Protein AF-A0A1Q1NC88-F1 (afdb_monomer)

Nearest PDB structures (foldseek):
  6jms-assembly1_A  TM=9.568E-01  e=1.430E-09  Cryptomeria japonica
  3ur8-assembly1_A  TM=9.659E-01  e=4.845E-09  Solanum tuberosum
  4gzj-assembly1_A  TM=9.651E-01  e=1.270E-08  Solanum tuberosum
  3ur8-assembly2_B  TM=9.658E-01  e=2.414E-08  Solanum tuberosum
  3ur7-assembly2_B  TM=9.619E-01  e=3.549E-08  Solanum tuberosum

Mean predicted aligned error: 12.54 Å

Sequence (189 aa):
LDAMVDAAYFSMKNMNFTDVAVLVTESGWPSKGDSKEPYATIDNADTYNSNLIKHVLDRTGTPLHPEITSSVYLYELFNEDLRSPPVSEANWGLFYANSTPVYLLHVSGSGTFLANDTTNQTYCIVMDGVDSKTLQAALDWVCGPGRANCSEIQPGENCYQPNNVKNHASYAFDSYYQKEGRASGSCDF

Solvent-accessible surface area (backbone atoms only — not comparable to full-atom values): 10777 Å² total; per-residue (Å²): 112,49,72,62,55,43,50,52,53,51,55,37,43,78,72,75,44,84,84,78,83,73,72,44,78,65,47,65,45,27,38,35,40,46,93,90,35,79,71,28,27,53,70,50,18,35,54,50,47,20,50,50,52,46,52,56,71,67,50,58,37,27,94,83,43,47,90,48,60,63,58,73,35,71,36,36,68,49,31,42,81,82,48,63,83,59,58,31,62,25,24,32,23,50,16,39,84,86,71,47,65,70,60,64,33,57,45,89,93,62,52,76,74,62,18,58,70,49,91,83,60,78,78,36,69,69,70,87,90,65,59,67,66,63,48,45,53,49,37,55,39,34,51,48,88,60,62,19,70,51,68,45,49,33,94,93,37,90,51,23,69,68,85,45,67,64,58,41,30,20,52,31,42,23,41,32,16,59,72,60,69,64,40,90,70,51,70,74,123

Secondary structure (DSSP, 8-state):
-HHHHHHHHHHHHHTT--SPPP-EEEE---S---TT-TT--HHHHHHHHHHHHHHHHTT---SS-TT-PPPEEES-SB--TTPPSSGGGG---SB-TTS-BSS-B--TTS-SSSB---TT-----PPTT--HHHHHHHHHHHHTTT----STTSTTSTT--S-SHHHHHHHHHHHHHHHTTT-TTTT--

pLDDT: mean 90.07, std 10.39, range [49.09, 98.25]

Foldseek 3Di:
DQVVLVVVQVVCVVVVHNPDDDAAEEDFAFQDFDPVCPCNHVVNRQVRVQVVLVVLVVQCHHPVCRPDRHHHDYPDAEQQCPDDDDPRNRGGHCAYPVRHGPDAHDHPPPPPDSHPPCVQVDFAADDPPDDLVVLVVLLVCLVPVLVFPLPQCDPPHPQVPPPGSRSSSRVSLRSSCVVVVVDPPSRVD

Radius of gyration: 23.88 Å; Cα contacts (8 Å, |Δi|>4): 287; chains: 1; bounding box: 59×49×60 Å

Organism: NCBI:txid492479

Structure (mmCIF, N/CA/C/O backbone):
data_AF-A0A1Q1NC88-F1
#
_entry.id   AF-A0A1Q1NC88-F1
#
loop_
_atom_site.grou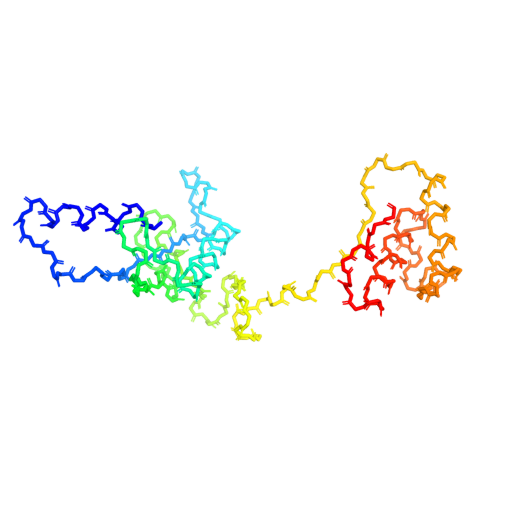p_PDB
_atom_site.id
_atom_site.type_symbol
_atom_site.label_atom_id
_atom_site.label_alt_id
_atom_site.label_comp_id
_atom_site.label_asym_id
_atom_site.label_entity_id
_atom_site.label_seq_id
_atom_site.pdbx_PDB_ins_code
_atom_site.Cartn_x
_atom_site.Cartn_y
_atom_site.Cartn_z
_atom_site.occupancy
_atom_site.B_iso_or_equiv
_atom_site.auth_seq_id
_atom_site.auth_comp_id
_atom_site.auth_asym_id
_atom_site.auth_atom_id
_atom_site.pdbx_PDB_model_num
ATOM 1 N N . LEU A 1 1 ? -4.095 1.096 13.918 1.00 89.69 1 LEU A N 1
ATOM 2 C CA . LEU A 1 1 ? -5.552 0.893 14.025 1.00 89.69 1 LEU A CA 1
ATOM 3 C C . LEU A 1 1 ? -5.937 0.459 15.438 1.00 89.69 1 LEU A C 1
ATOM 5 O O . LEU A 1 1 ? -6.735 1.129 16.079 1.00 89.69 1 LEU A O 1
ATOM 9 N N . ASP A 1 2 ? -5.307 -0.598 15.939 1.00 93.75 2 ASP A N 1
ATOM 10 C CA . ASP A 1 2 ? -5.678 -1.326 17.159 1.00 93.75 2 ASP A CA 1
ATOM 11 C C . ASP A 1 2 ? -5.821 -0.426 18.382 1.00 93.75 2 ASP A C 1
ATOM 13 O O . ASP A 1 2 ? -6.838 -0.465 19.059 1.00 93.75 2 ASP A O 1
ATOM 17 N N . ALA A 1 3 ? -4.855 0.468 18.616 1.00 96.06 3 ALA A N 1
ATOM 18 C CA . ALA A 1 3 ? -4.901 1.389 19.749 1.00 96.06 3 ALA A CA 1
ATOM 19 C C . ALA A 1 3 ? -6.141 2.307 19.740 1.00 96.06 3 ALA A C 1
ATOM 21 O O . ALA A 1 3 ? -6.657 2.641 20.803 1.00 96.06 3 ALA A O 1
ATOM 22 N N . MET A 1 4 ? -6.633 2.712 18.562 1.00 95.81 4 MET A N 1
ATOM 23 C CA . MET A 1 4 ? -7.840 3.542 18.447 1.00 95.81 4 MET A CA 1
ATOM 24 C C . MET A 1 4 ? -9.108 2.723 18.704 1.00 95.81 4 MET A C 1
ATOM 26 O O . MET A 1 4 ? -10.014 3.198 19.386 1.00 95.81 4 MET A O 1
ATOM 30 N N . VAL A 1 5 ? -9.151 1.489 18.196 1.00 95.38 5 VAL A N 1
ATOM 31 C CA . VAL A 1 5 ? -10.246 0.542 18.451 1.00 95.38 5 VAL A CA 1
ATOM 32 C C . VAL A 1 5 ? -10.318 0.212 19.945 1.00 95.38 5 VAL A C 1
ATOM 34 O O . VAL A 1 5 ? -11.377 0.346 20.559 1.00 95.38 5 VAL A O 1
ATOM 37 N N . ASP A 1 6 ? -9.180 -0.099 20.565 1.00 95.50 6 ASP A N 1
ATOM 38 C CA . ASP A 1 6 ? -9.081 -0.374 21.999 1.00 95.50 6 ASP A CA 1
ATOM 39 C C . ASP A 1 6 ? -9.467 0.846 22.835 1.00 95.50 6 ASP A C 1
ATOM 41 O O . ASP A 1 6 ? -10.192 0.705 23.817 1.00 95.50 6 ASP A O 1
ATOM 45 N N . ALA A 1 7 ? -9.058 2.057 22.442 1.00 96.31 7 ALA A N 1
ATOM 46 C CA . ALA A 1 7 ? -9.458 3.284 23.130 1.00 96.31 7 ALA A CA 1
ATOM 47 C C . ALA A 1 7 ? -10.985 3.491 23.123 1.00 96.31 7 ALA A C 1
ATOM 49 O O . ALA A 1 7 ? -11.549 3.927 24.134 1.00 96.31 7 ALA A O 1
ATOM 50 N N . ALA A 1 8 ? -11.667 3.147 22.024 1.00 95.25 8 ALA A N 1
ATOM 51 C CA . ALA A 1 8 ? -13.126 3.195 21.946 1.00 95.25 8 ALA A CA 1
ATOM 52 C C . ALA A 1 8 ? -13.770 2.166 22.891 1.00 95.25 8 ALA A C 1
ATOM 54 O O . ALA A 1 8 ? -14.635 2.527 23.695 1.00 95.25 8 ALA A O 1
ATOM 55 N N . TYR A 1 9 ? -13.293 0.918 22.877 1.00 94.94 9 TYR A N 1
ATOM 56 C CA . TYR A 1 9 ? -13.746 -0.122 23.807 1.00 94.94 9 TYR A CA 1
ATOM 57 C C . TYR A 1 9 ? -13.516 0.257 25.274 1.00 94.94 9 TYR A C 1
ATOM 59 O O . TYR A 1 9 ? -14.424 0.128 26.098 1.00 94.94 9 TYR A O 1
ATOM 67 N N . PHE A 1 10 ? -12.337 0.785 25.612 1.00 95.38 10 PHE A N 1
ATOM 68 C CA . PHE A 1 10 ? -12.023 1.247 26.964 1.00 95.38 10 PHE A CA 1
ATOM 69 C C . PHE A 1 10 ? -12.958 2.369 27.423 1.00 95.38 10 PHE A C 1
ATOM 71 O O . PHE A 1 10 ? -13.409 2.362 28.570 1.00 95.38 10 PHE A O 1
ATOM 78 N N . SER A 1 11 ? -13.281 3.305 26.531 1.00 95.94 11 SER A N 1
ATOM 79 C CA . SER A 1 11 ? -14.182 4.420 26.833 1.00 95.94 11 SER A CA 1
ATOM 80 C C . SER A 1 11 ? -15.606 3.934 27.125 1.00 95.94 11 SER A C 1
ATOM 82 O O . SER A 1 11 ? -16.195 4.340 28.128 1.00 95.94 11 SER A O 1
ATOM 84 N N . MET A 1 12 ? -16.133 3.006 26.317 1.00 95.94 12 MET A N 1
ATOM 85 C CA . MET A 1 12 ? -17.448 2.385 26.539 1.00 95.94 12 MET A CA 1
ATOM 86 C C . MET A 1 12 ? -17.484 1.570 27.836 1.00 95.94 12 MET A C 1
ATOM 88 O O . MET A 1 12 ? -18.411 1.713 28.638 1.00 95.94 12 MET A O 1
ATOM 92 N N . LYS A 1 13 ? -16.426 0.795 28.099 1.00 95.06 13 LYS A N 1
ATOM 93 C CA . LYS A 1 13 ? -16.281 0.012 29.330 1.00 95.06 13 LYS A CA 1
ATOM 94 C C . LYS A 1 13 ? -16.307 0.894 30.578 1.00 95.06 13 LYS A C 1
ATOM 96 O O . LYS A 1 13 ? -16.932 0.518 31.565 1.00 95.06 13 LYS A O 1
ATOM 101 N N . ASN A 1 14 ? -15.687 2.075 30.538 1.00 96.31 14 ASN A N 1
ATOM 102 C CA . ASN A 1 14 ? -15.704 3.029 31.653 1.00 96.31 14 ASN A CA 1
ATOM 103 C C . ASN A 1 14 ? -17.107 3.609 31.937 1.00 96.31 14 ASN A C 1
ATOM 105 O O . ASN A 1 14 ? -17.362 4.121 33.023 1.00 96.31 14 ASN A O 1
ATOM 109 N N . MET A 1 15 ? -18.027 3.504 30.975 1.00 96.38 15 MET A N 1
ATOM 110 C CA . MET A 1 15 ? -19.444 3.847 31.122 1.00 96.38 15 MET A CA 1
ATOM 111 C C . MET A 1 15 ? -20.333 2.619 31.394 1.00 96.38 15 MET A C 1
ATOM 113 O O . MET A 1 15 ? -21.555 2.743 31.380 1.00 96.38 15 MET A O 1
ATOM 117 N N . ASN A 1 16 ? -19.736 1.454 31.674 1.00 96.00 16 ASN A N 1
ATOM 118 C CA . ASN A 1 16 ? -20.397 0.160 31.883 1.00 96.00 16 ASN A CA 1
ATOM 119 C C . ASN A 1 16 ? -21.120 -0.419 30.649 1.00 96.00 16 ASN A C 1
ATOM 121 O O . ASN A 1 16 ? -22.036 -1.224 30.805 1.00 96.00 16 ASN A O 1
ATOM 125 N N . PHE A 1 17 ? -20.689 -0.066 29.434 1.00 96.00 17 PHE A N 1
ATOM 126 C CA . PHE A 1 17 ? -21.120 -0.728 28.197 1.00 96.00 17 PHE A CA 1
ATOM 127 C C . PHE A 1 17 ? -20.007 -1.648 27.686 1.00 96.00 17 PHE A C 1
ATOM 129 O O . PHE A 1 17 ? -18.884 -1.198 27.463 1.00 96.00 17 PHE A O 1
ATOM 136 N N . THR A 1 18 ? -20.297 -2.939 27.509 1.00 89.69 18 THR A N 1
ATOM 137 C CA . THR A 1 18 ? -19.288 -3.952 27.120 1.00 89.69 18 THR A CA 1
ATOM 138 C C . THR A 1 18 ? -19.688 -4.796 25.913 1.00 89.69 18 THR A C 1
ATOM 140 O O . THR A 1 18 ? -18.897 -5.604 25.445 1.00 89.69 18 THR A O 1
ATOM 143 N N . ASP A 1 19 ? -20.913 -4.639 25.429 1.00 89.88 19 ASP A N 1
ATOM 144 C CA . ASP A 1 19 ? -21.555 -5.442 24.384 1.00 89.88 19 ASP A CA 1
ATOM 145 C C . ASP A 1 19 ? -21.709 -4.691 23.050 1.00 89.88 19 ASP A C 1
ATOM 147 O O . ASP A 1 19 ? -22.246 -5.227 22.081 1.00 89.88 19 ASP A O 1
ATOM 151 N N . VAL A 1 20 ? -21.211 -3.456 22.978 1.00 91.62 20 VAL A N 1
ATOM 152 C CA . VAL A 1 20 ? -21.242 -2.634 21.766 1.00 91.62 20 VAL A CA 1
ATOM 153 C C . VAL A 1 20 ? -20.034 -2.962 20.891 1.00 91.62 20 VAL A C 1
ATOM 155 O O . VAL A 1 20 ? -18.888 -2.778 21.299 1.00 91.62 20 VAL A O 1
ATOM 158 N N . ALA A 1 21 ? -20.285 -3.434 19.671 1.00 89.62 21 ALA A N 1
ATOM 159 C CA . ALA A 1 21 ? -19.237 -3.700 18.692 1.00 89.62 21 ALA A CA 1
ATOM 160 C C . ALA A 1 21 ? -18.697 -2.399 18.076 1.00 89.62 21 ALA A C 1
ATOM 162 O O . ALA A 1 21 ? -19.467 -1.496 17.744 1.00 89.62 21 ALA A O 1
ATOM 163 N N . VAL A 1 22 ? -17.380 -2.330 17.870 1.00 92.50 22 VAL A N 1
ATOM 164 C CA . VAL A 1 22 ? -16.729 -1.224 17.157 1.00 92.50 22 VAL A CA 1
ATOM 165 C C . VAL A 1 22 ? -16.568 -1.606 15.688 1.00 92.50 22 VAL A C 1
ATOM 167 O O . VAL A 1 22 ? -15.964 -2.625 15.359 1.00 92.50 22 VAL A O 1
ATOM 170 N N . LEU A 1 23 ? -17.113 -0.776 14.799 1.00 93.81 23 LEU A N 1
ATOM 171 C CA . LEU A 1 23 ? -16.934 -0.881 13.354 1.00 93.81 23 LEU A CA 1
ATOM 172 C C . LEU A 1 23 ? -16.082 0.291 12.869 1.00 93.81 23 LEU A C 1
ATOM 174 O O . LEU A 1 23 ? -16.393 1.441 13.175 1.00 93.81 23 LEU A O 1
ATOM 178 N N . VAL A 1 24 ? -15.041 0.011 12.085 1.00 96.38 24 VAL A N 1
ATOM 179 C CA . VAL A 1 24 ? -14.189 1.055 11.506 1.00 96.38 24 VAL A CA 1
ATOM 180 C C . VAL A 1 24 ? -14.769 1.429 10.148 1.00 96.38 24 VAL A C 1
ATOM 182 O O . VAL A 1 24 ? -14.597 0.706 9.167 1.00 96.38 24 VAL A O 1
ATOM 185 N N . THR A 1 25 ? -15.509 2.532 10.099 1.00 96.06 25 THR A N 1
ATOM 186 C CA . THR A 1 25 ? -16.201 2.977 8.880 1.00 96.06 25 THR A CA 1
ATOM 187 C C . THR A 1 25 ? -15.282 3.669 7.885 1.00 96.06 25 THR A C 1
ATOM 189 O O . THR A 1 25 ? -15.616 3.718 6.708 1.00 96.06 25 THR A O 1
ATOM 192 N N . GLU A 1 26 ? -14.152 4.208 8.341 1.00 96.31 26 GLU A N 1
ATOM 193 C CA . GLU A 1 26 ? -13.213 4.944 7.498 1.00 96.31 26 GLU A CA 1
ATOM 194 C C . GLU A 1 26 ? -11.791 4.756 8.030 1.00 96.31 26 GLU A C 1
ATOM 196 O O . GLU A 1 26 ? -11.499 5.018 9.200 1.00 96.31 26 GLU A O 1
ATOM 201 N N . SER A 1 27 ? -10.898 4.272 7.175 1.00 97.31 27 SER A N 1
ATOM 202 C CA . SER A 1 27 ? -9.465 4.206 7.444 1.00 97.31 27 SER A CA 1
ATOM 203 C C . SER A 1 27 ? -8.721 4.180 6.118 1.00 97.31 27 SER A C 1
ATOM 205 O O . SER A 1 27 ? -9.107 3.457 5.205 1.00 97.31 27 SER A O 1
ATOM 207 N N . GLY A 1 28 ? -7.666 4.973 6.000 1.00 97.25 28 GLY A N 1
ATOM 208 C CA . GLY A 1 28 ? -6.884 5.058 4.777 1.00 97.25 28 GLY A CA 1
ATOM 209 C C . GLY A 1 28 ? -5.715 6.011 4.933 1.00 97.25 28 GLY A C 1
ATOM 210 O O . GLY A 1 28 ? -5.408 6.456 6.045 1.00 97.25 28 GLY A O 1
ATOM 211 N N . TRP A 1 29 ? -5.081 6.338 3.814 1.00 98.25 29 TRP A N 1
ATOM 212 C CA . TRP A 1 29 ? -3.991 7.301 3.772 1.00 98.25 29 TRP A CA 1
ATOM 213 C C . TRP A 1 29 ? -3.938 7.992 2.401 1.00 98.25 29 TRP A C 1
ATOM 215 O O . TRP A 1 29 ? -4.020 7.304 1.381 1.00 98.25 29 TRP A O 1
ATOM 225 N N . PRO A 1 30 ? -3.796 9.329 2.342 1.00 98.06 30 PRO A N 1
ATOM 226 C CA . PRO A 1 30 ? -3.822 10.065 1.085 1.00 98.06 30 PRO A CA 1
ATOM 227 C C . PRO A 1 30 ? -2.525 9.884 0.290 1.00 98.06 30 PRO A C 1
ATOM 229 O O . PRO A 1 30 ? -1.420 9.919 0.836 1.00 98.06 30 PRO A O 1
ATOM 232 N N . SER A 1 31 ? -2.645 9.759 -1.030 1.00 97.69 31 SER A N 1
ATOM 233 C CA . SER A 1 31 ? -1.525 9.497 -1.938 1.00 97.69 31 SER A CA 1
ATOM 234 C C . SER A 1 31 ? -0.764 10.753 -2.369 1.00 97.69 31 SER A C 1
ATOM 236 O O . SER A 1 31 ? 0.275 10.649 -3.026 1.00 97.69 31 SER A O 1
ATOM 238 N N . LYS A 1 32 ? -1.295 11.946 -2.076 1.00 97.75 32 LYS A N 1
ATOM 239 C CA . LYS A 1 32 ? -0.694 13.224 -2.472 1.00 97.75 32 LYS A CA 1
ATOM 240 C C . LYS A 1 32 ? -1.136 14.358 -1.556 1.00 97.75 32 LYS A C 1
ATOM 242 O O . LYS A 1 32 ? -2.322 14.646 -1.489 1.00 97.75 32 LYS A O 1
ATOM 247 N N . GLY A 1 33 ? -0.183 15.049 -0.940 1.00 96.50 33 GLY A N 1
ATOM 248 C CA . GLY A 1 33 ? -0.416 16.266 -0.156 1.00 96.50 33 GLY A CA 1
ATOM 249 C C . GLY A 1 33 ? 0.311 17.490 -0.708 1.00 96.50 33 GLY A C 1
ATOM 250 O O . GLY A 1 33 ? 0.964 17.437 -1.756 1.00 96.50 33 GLY A O 1
ATOM 251 N N . ASP A 1 34 ? 0.184 18.612 0.000 1.00 94.56 34 ASP A N 1
ATOM 252 C CA . ASP A 1 34 ? 0.974 19.818 -0.265 1.00 94.56 34 ASP A CA 1
ATOM 253 C C . ASP A 1 34 ? 2.298 19.831 0.531 1.00 94.56 34 ASP A C 1
ATOM 255 O O . ASP A 1 34 ? 2.666 18.865 1.197 1.00 94.56 34 ASP A O 1
ATOM 259 N N . SER A 1 35 ? 3.052 20.936 0.476 1.00 94.88 35 SER A N 1
ATOM 260 C CA . SER A 1 35 ? 4.340 21.065 1.179 1.00 94.88 35 SER A CA 1
ATOM 261 C C . SER A 1 35 ? 4.260 20.918 2.708 1.00 94.88 35 SER A C 1
ATOM 263 O O . SER A 1 35 ? 5.292 20.734 3.352 1.00 94.88 35 SER A O 1
ATOM 265 N N . LYS A 1 36 ? 3.070 21.055 3.303 1.00 96.56 36 LYS A N 1
ATOM 266 C CA . LYS A 1 36 ? 2.822 20.869 4.740 1.00 96.56 36 LYS A CA 1
ATOM 267 C C . LYS A 1 36 ? 2.472 19.419 5.080 1.00 96.56 36 LYS A C 1
ATOM 269 O O . LYS A 1 36 ? 2.520 19.057 6.252 1.00 96.56 36 LYS A O 1
ATOM 274 N N . GLU A 1 37 ? 2.177 18.596 4.076 1.00 97.12 37 GLU A N 1
ATOM 275 C CA . GLU A 1 37 ? 1.793 17.188 4.202 1.00 97.12 37 GLU A CA 1
ATOM 276 C C . GLU A 1 37 ? 2.775 16.268 3.447 1.00 97.12 37 GLU A C 1
ATOM 278 O O . GLU A 1 37 ? 2.368 15.483 2.588 1.00 97.12 37 GLU A O 1
ATOM 283 N N . PRO A 1 38 ? 4.087 16.312 3.755 1.00 96.50 38 PRO A N 1
ATOM 284 C CA . PRO A 1 38 ? 5.112 15.614 2.972 1.00 96.50 38 PRO A CA 1
ATOM 285 C C . PRO A 1 38 ? 5.003 14.082 3.015 1.00 96.50 38 PRO A C 1
ATOM 287 O O . PRO A 1 38 ? 5.669 13.401 2.242 1.00 96.50 38 PRO A O 1
ATOM 290 N N . TYR A 1 39 ? 4.192 13.534 3.924 1.00 97.00 39 TYR A N 1
ATOM 291 C CA . TYR A 1 39 ? 3.988 12.095 4.095 1.00 97.00 39 TYR A CA 1
ATOM 292 C C . TYR A 1 39 ? 2.742 11.564 3.379 1.00 97.00 39 TYR A C 1
ATOM 294 O O . TYR A 1 39 ? 2.520 10.352 3.380 1.00 97.00 39 TYR A O 1
ATOM 302 N N . ALA A 1 40 ? 1.944 12.438 2.762 1.00 97.81 40 ALA A N 1
ATOM 303 C CA . ALA A 1 40 ? 0.881 12.047 1.847 1.00 97.81 40 ALA A CA 1
ATOM 304 C C . ALA A 1 40 ? 1.511 11.720 0.485 1.00 97.81 40 ALA A C 1
ATOM 306 O O . ALA A 1 40 ? 1.606 12.569 -0.405 1.00 97.81 40 ALA A O 1
ATOM 307 N N . THR A 1 41 ? 2.031 10.501 0.377 1.00 96.94 41 THR A N 1
ATOM 308 C CA . THR A 1 41 ? 2.739 9.979 -0.794 1.00 96.94 41 THR A CA 1
ATOM 309 C C . THR A 1 41 ? 2.105 8.672 -1.242 1.00 96.94 41 THR A C 1
ATOM 311 O O . THR A 1 41 ? 1.479 7.970 -0.447 1.00 96.94 41 THR A O 1
ATOM 314 N N . ILE A 1 42 ? 2.302 8.327 -2.514 1.00 95.62 42 ILE A N 1
ATOM 315 C CA . ILE A 1 42 ? 1.817 7.069 -3.089 1.00 95.62 42 ILE A CA 1
ATOM 316 C C . ILE A 1 42 ? 2.358 5.866 -2.302 1.00 95.62 42 ILE A C 1
ATOM 318 O O . ILE A 1 42 ? 1.570 5.022 -1.891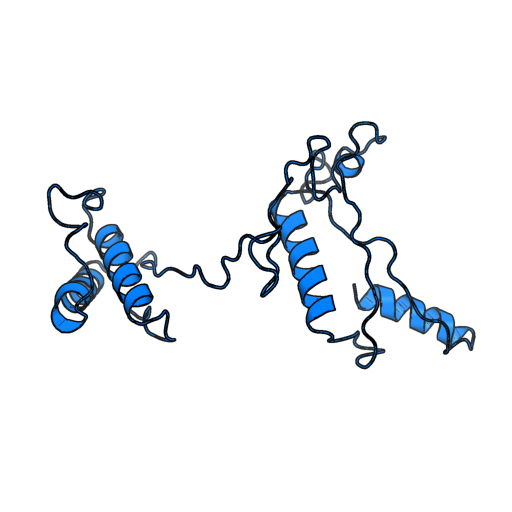 1.00 95.62 42 ILE A O 1
ATOM 322 N N . ASP A 1 43 ? 3.663 5.836 -2.014 1.00 93.81 43 ASP A N 1
ATOM 323 C CA . ASP A 1 43 ? 4.302 4.718 -1.305 1.00 93.81 43 ASP A CA 1
ATOM 324 C C . ASP A 1 43 ? 3.728 4.508 0.105 1.00 93.81 43 ASP A C 1
ATOM 326 O O . ASP A 1 43 ? 3.506 3.374 0.531 1.00 93.81 43 ASP A O 1
ATOM 330 N N . ASN A 1 44 ? 3.451 5.593 0.838 1.00 96.50 44 ASN A N 1
ATOM 331 C CA . ASN A 1 44 ? 2.844 5.497 2.167 1.00 96.50 44 ASN A CA 1
ATOM 332 C C . ASN A 1 44 ? 1.374 5.077 2.084 1.00 96.50 44 ASN A C 1
ATOM 334 O O . ASN A 1 44 ? 0.926 4.300 2.927 1.00 96.50 44 ASN A O 1
ATOM 338 N N . ALA A 1 45 ? 0.639 5.572 1.084 1.00 97.19 45 ALA A N 1
ATOM 339 C CA . ALA A 1 45 ? -0.758 5.218 0.872 1.00 97.19 45 ALA A CA 1
ATOM 340 C C . ALA A 1 45 ? -0.931 3.730 0.552 1.00 97.19 45 ALA A C 1
ATOM 342 O O . ALA A 1 45 ? -1.725 3.046 1.203 1.00 97.19 45 ALA A O 1
ATOM 343 N N . ASP A 1 46 ? -0.121 3.218 -0.373 1.00 93.38 46 ASP A N 1
ATOM 344 C CA . ASP A 1 46 ? -0.021 1.789 -0.657 1.00 93.38 46 ASP A CA 1
ATOM 345 C C . ASP A 1 46 ? 0.368 1.006 0.603 1.00 93.38 46 ASP A C 1
ATOM 347 O O . ASP A 1 46 ? -0.381 0.138 1.051 1.00 93.38 46 ASP A O 1
ATOM 351 N N . THR A 1 4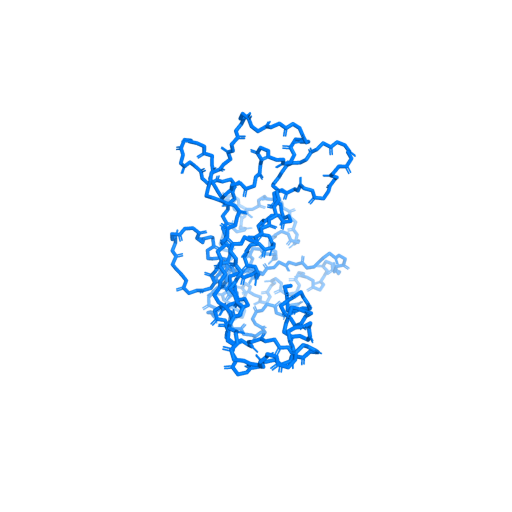7 ? 1.485 1.364 1.243 1.00 93.06 47 THR A N 1
ATOM 352 C CA . THR A 1 47 ? 1.980 0.651 2.431 1.00 93.06 47 THR A CA 1
ATOM 353 C C . THR A 1 47 ? 0.923 0.568 3.529 1.00 93.06 47 THR A C 1
ATOM 355 O O . THR A 1 47 ? 0.745 -0.490 4.139 1.00 93.06 47 THR A O 1
ATOM 358 N N . TYR A 1 48 ? 0.215 1.664 3.804 1.00 96.12 48 TYR A N 1
ATOM 359 C CA . TYR A 1 48 ? -0.820 1.699 4.829 1.00 96.12 48 TYR A CA 1
ATOM 360 C C . TYR A 1 48 ? -1.999 0.796 4.461 1.00 96.12 48 TYR A C 1
ATOM 362 O O . TYR A 1 48 ? -2.356 -0.085 5.244 1.00 96.12 48 TYR A O 1
ATOM 370 N N . ASN A 1 49 ? -2.575 0.976 3.270 1.00 95.12 49 ASN A N 1
ATOM 371 C CA . ASN A 1 49 ? -3.776 0.254 2.854 1.00 95.12 49 ASN A CA 1
ATOM 372 C C . ASN A 1 49 ? -3.506 -1.244 2.662 1.00 95.12 49 ASN A C 1
ATOM 374 O O . ASN A 1 49 ? -4.296 -2.075 3.112 1.00 95.12 49 ASN A O 1
ATOM 378 N N . SER A 1 50 ? -2.358 -1.603 2.090 1.00 91.19 50 SER A N 1
ATOM 379 C CA . SER A 1 50 ? -1.921 -2.991 1.927 1.00 91.19 50 SER A CA 1
ATOM 380 C C . SER A 1 50 ? -1.728 -3.693 3.275 1.00 91.19 50 SER A C 1
ATOM 382 O O . SER A 1 50 ? -2.263 -4.784 3.493 1.00 91.19 50 SER A O 1
ATOM 384 N N . ASN A 1 51 ? -1.043 -3.053 4.231 1.00 92.00 51 ASN A N 1
ATOM 385 C CA . ASN A 1 51 ? -0.853 -3.626 5.567 1.00 92.00 51 ASN A CA 1
ATOM 386 C C . ASN A 1 51 ? -2.140 -3.654 6.395 1.00 92.00 51 ASN A C 1
ATOM 388 O O . ASN A 1 51 ? -2.328 -4.576 7.188 1.00 92.00 51 ASN A O 1
ATOM 392 N N . LEU A 1 52 ? -3.034 -2.682 6.208 1.00 93.19 52 LEU A N 1
ATOM 393 C CA . LEU A 1 52 ? -4.344 -2.668 6.847 1.00 93.19 52 LEU A CA 1
ATOM 394 C C . LEU A 1 52 ? -5.189 -3.864 6.393 1.00 93.19 52 LEU A C 1
ATOM 396 O O . LEU A 1 52 ? -5.712 -4.595 7.235 1.00 93.19 52 LEU A O 1
ATOM 400 N N . ILE A 1 53 ? -5.271 -4.105 5.080 1.00 90.88 53 ILE A N 1
ATOM 401 C CA . ILE A 1 53 ? -5.966 -5.277 4.532 1.00 90.88 53 ILE A CA 1
ATOM 402 C C . ILE A 1 53 ? -5.341 -6.557 5.087 1.00 90.88 53 ILE A C 1
ATOM 404 O O . ILE A 1 53 ? -6.062 -7.417 5.589 1.00 90.88 53 ILE A O 1
ATOM 408 N N . LYS A 1 54 ? -4.007 -6.669 5.048 1.00 87.81 54 LYS A N 1
ATOM 409 C CA . LYS A 1 54 ? -3.288 -7.826 5.590 1.00 87.81 54 LYS A CA 1
ATOM 410 C C . LYS A 1 54 ? -3.631 -8.075 7.060 1.00 87.81 54 LYS A C 1
ATOM 4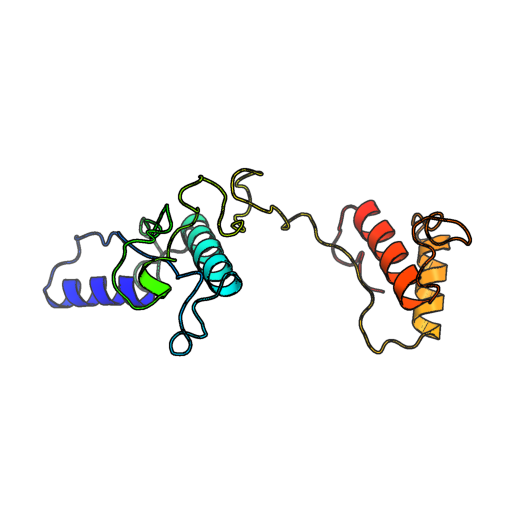12 O O . LYS A 1 54 ? -4.016 -9.184 7.404 1.00 87.81 54 LYS A O 1
ATOM 417 N N . HIS A 1 55 ? -3.556 -7.051 7.905 1.00 89.75 55 HIS A N 1
ATOM 418 C CA . HIS A 1 55 ? -3.867 -7.158 9.330 1.00 89.75 55 HIS A CA 1
ATOM 419 C C . HIS A 1 55 ? -5.301 -7.661 9.582 1.00 89.75 55 HIS A C 1
ATOM 421 O O . HIS A 1 55 ? -5.512 -8.543 10.416 1.00 89.75 55 HIS A O 1
ATOM 427 N N . VAL A 1 56 ? -6.286 -7.162 8.824 1.00 90.25 56 VAL A N 1
ATOM 428 C CA . VAL A 1 56 ? -7.683 -7.623 8.923 1.00 90.25 56 VAL A CA 1
ATOM 429 C C . VAL A 1 56 ? -7.833 -9.071 8.436 1.00 90.25 56 VAL A C 1
ATOM 431 O O . VAL A 1 56 ? -8.556 -9.857 9.051 1.00 90.25 56 VAL A O 1
ATOM 434 N N . LEU A 1 57 ? -7.146 -9.454 7.356 1.00 87.12 57 LEU A N 1
ATOM 435 C CA . LEU A 1 57 ? -7.187 -10.817 6.815 1.00 87.12 57 LEU A CA 1
ATOM 436 C C . LEU A 1 57 ? -6.473 -11.843 7.706 1.00 87.12 57 LEU A C 1
ATOM 438 O O . LEU A 1 57 ? -6.940 -12.979 7.795 1.00 87.12 57 LEU A O 1
ATOM 442 N N . ASP A 1 58 ? -5.412 -11.440 8.407 1.00 87.25 58 ASP A N 1
ATOM 443 C CA . ASP A 1 58 ? -4.674 -12.279 9.362 1.00 87.25 58 ASP A CA 1
ATOM 444 C C . ASP A 1 58 ? -5.488 -12.564 10.643 1.00 87.25 58 ASP A C 1
ATOM 446 O O . ASP A 1 58 ? -5.122 -13.438 11.430 1.00 87.25 58 ASP A O 1
ATOM 450 N N . ARG A 1 59 ? -6.620 -11.867 10.843 1.00 87.75 59 ARG A N 1
ATOM 451 C CA . ARG A 1 59 ? -7.562 -12.051 11.965 1.00 87.75 59 ARG A CA 1
ATOM 452 C C . ARG A 1 59 ? -6.902 -12.011 13.344 1.00 87.75 59 ARG A C 1
ATOM 454 O O . ARG A 1 59 ? -7.295 -12.742 14.251 1.00 87.75 59 ARG A O 1
ATOM 461 N N . THR A 1 60 ? -5.905 -11.149 13.514 1.00 87.44 60 THR A N 1
ATOM 462 C CA . THR A 1 60 ? -5.153 -11.047 14.773 1.00 87.44 60 THR A CA 1
ATOM 463 C C . THR A 1 60 ? -5.926 -10.347 15.890 1.00 87.44 60 THR A C 1
ATOM 465 O O . THR A 1 60 ? -5.506 -10.413 17.042 1.00 87.44 60 THR A O 1
ATOM 468 N N . GLY A 1 61 ? -7.030 -9.667 15.557 1.00 90.88 61 GLY A N 1
ATOM 469 C CA . GLY A 1 61 ? -7.761 -8.811 16.492 1.00 90.88 61 GLY A CA 1
ATOM 470 C C . GLY A 1 61 ? -6.904 -7.647 16.995 1.00 90.88 61 GLY A C 1
ATOM 471 O O . GLY A 1 61 ? -5.939 -7.255 16.336 1.00 90.88 61 GLY A O 1
ATOM 472 N N . THR A 1 62 ? -7.257 -7.104 18.159 1.00 94.06 62 THR A N 1
ATOM 473 C CA . THR A 1 62 ? -6.487 -6.058 18.854 1.00 94.06 62 THR A CA 1
ATOM 474 C C . THR A 1 62 ? -5.904 -6.584 20.170 1.00 94.06 62 THR A C 1
ATOM 476 O O . THR A 1 62 ? -6.339 -7.627 20.655 1.00 94.06 62 THR A O 1
ATOM 479 N N . PRO A 1 63 ? -4.945 -5.893 20.815 1.00 95.19 63 PRO A N 1
ATOM 480 C CA . PRO A 1 63 ? -4.440 -6.310 22.123 1.00 95.19 63 PRO A CA 1
ATOM 481 C C . PRO A 1 63 ? -5.515 -6.463 23.213 1.00 95.19 63 PRO A C 1
ATOM 483 O O . PRO A 1 63 ? -5.399 -7.369 24.039 1.00 95.19 63 PRO A O 1
ATOM 486 N N . LEU A 1 64 ? -6.545 -5.603 23.243 1.00 92.25 64 LEU A N 1
ATOM 487 C CA . LEU A 1 64 ? -7.651 -5.727 24.202 1.00 92.25 64 LEU A CA 1
ATOM 488 C C . LEU A 1 64 ? -8.644 -6.839 23.832 1.00 92.25 64 LEU A C 1
ATOM 490 O O . LEU A 1 64 ? -9.159 -7.499 24.734 1.00 92.25 64 LEU A O 1
ATOM 494 N N . HIS A 1 65 ? -8.908 -7.023 22.536 1.00 90.25 65 HIS A N 1
ATOM 495 C CA . HIS A 1 65 ? -9.853 -8.003 21.996 1.00 90.25 65 HIS A CA 1
ATOM 496 C C . HIS A 1 65 ? -9.192 -8.859 20.901 1.00 90.25 65 HIS A C 1
ATOM 498 O O . HIS A 1 65 ? -9.528 -8.729 19.718 1.00 90.25 65 HIS A O 1
ATOM 504 N N . PRO A 1 66 ? -8.247 -9.750 21.259 1.00 91.12 66 PRO A N 1
ATOM 505 C CA . PRO A 1 66 ? -7.550 -10.594 20.285 1.00 91.12 66 PRO A CA 1
ATOM 506 C C . PRO A 1 66 ? -8.486 -11.606 19.607 1.00 91.12 66 PRO A C 1
ATOM 508 O O . PRO A 1 66 ? -8.205 -12.099 18.519 1.00 91.12 66 PRO A O 1
ATOM 511 N N . GLU A 1 67 ? -9.617 -11.919 20.236 1.00 88.25 67 GLU A N 1
ATOM 512 C CA . GLU A 1 67 ? -10.630 -12.844 19.734 1.00 88.25 67 GLU A CA 1
ATOM 513 C C . GLU A 1 67 ? -11.591 -12.227 18.706 1.00 88.25 67 GLU A C 1
ATOM 515 O O . GLU A 1 67 ? -12.332 -12.963 18.049 1.00 88.25 67 GLU A O 1
ATOM 520 N N . ILE A 1 68 ? -11.589 -10.897 18.544 1.00 85.81 68 ILE A N 1
ATOM 521 C CA . ILE A 1 68 ? -12.511 -10.175 17.658 1.00 85.81 68 ILE A CA 1
ATOM 522 C C . ILE A 1 68 ? -11.719 -9.403 16.608 1.00 85.81 68 ILE A C 1
ATOM 524 O O . ILE A 1 68 ? -10.975 -8.476 16.908 1.00 85.81 68 ILE A O 1
ATOM 528 N N . THR A 1 69 ? -11.943 -9.728 15.336 1.00 86.38 69 THR A N 1
ATOM 529 C CA . THR A 1 69 ? -11.446 -8.910 14.223 1.00 86.38 69 THR A CA 1
ATOM 530 C C . THR A 1 69 ? -12.514 -7.902 13.814 1.00 86.38 69 THR A C 1
ATOM 532 O O . THR A 1 69 ? -13.605 -8.284 13.387 1.00 86.38 69 THR A O 1
ATOM 535 N N . SER A 1 70 ? -12.206 -6.611 13.938 1.00 85.31 70 SER A N 1
ATOM 536 C CA . SER A 1 70 ? -13.107 -5.540 13.499 1.00 85.31 70 SER A CA 1
ATOM 537 C C . SER A 1 70 ? -13.198 -5.507 11.972 1.00 85.31 70 SER A C 1
ATOM 539 O O . SER A 1 70 ? -12.192 -5.653 11.280 1.00 85.31 70 SER A O 1
ATOM 541 N N . SER A 1 71 ? -14.401 -5.289 11.433 1.00 89.81 71 SER A N 1
ATOM 542 C CA . SER A 1 71 ? -14.550 -4.974 10.007 1.00 89.81 71 SER A CA 1
ATOM 543 C C . SER A 1 71 ? -14.077 -3.544 9.748 1.00 89.81 71 SER A C 1
ATOM 545 O O . SER A 1 71 ? -14.371 -2.639 10.534 1.00 89.81 71 SER A O 1
ATOM 547 N N . VAL A 1 72 ? -13.345 -3.355 8.651 1.00 94.69 72 VAL A N 1
ATOM 548 C CA . VAL A 1 72 ? -12.762 -2.067 8.270 1.00 94.69 72 VAL A CA 1
ATOM 549 C C . VAL A 1 72 ? -13.174 -1.719 6.849 1.00 94.69 72 VAL A C 1
ATOM 551 O O . VAL A 1 72 ? -13.033 -2.538 5.942 1.00 94.69 72 VAL A O 1
ATOM 554 N N . TYR A 1 73 ? -13.664 -0.500 6.666 1.00 96.19 73 TYR A N 1
ATOM 555 C CA . TYR A 1 73 ? -13.944 0.082 5.362 1.00 96.19 73 TYR A CA 1
ATOM 556 C C . TYR A 1 73 ? -12.809 1.035 4.985 1.00 96.19 73 TYR A C 1
ATOM 558 O O . TYR A 1 73 ? -12.477 1.958 5.732 1.00 96.19 73 TYR A O 1
ATOM 566 N N . LEU A 1 74 ? -12.197 0.778 3.828 1.00 95.44 74 LEU A N 1
ATOM 567 C CA . LEU A 1 74 ? -11.146 1.630 3.286 1.00 95.44 74 LEU A CA 1
ATOM 568 C C . LEU A 1 74 ? -11.739 2.959 2.824 1.00 95.44 74 LEU A C 1
ATOM 570 O O . LEU A 1 74 ? -12.684 2.981 2.033 1.00 95.44 74 LEU A O 1
ATOM 574 N N . TYR A 1 75 ? -11.152 4.047 3.307 1.00 96.62 75 TYR A N 1
ATOM 575 C CA . TYR A 1 75 ? -11.446 5.404 2.874 1.00 96.62 75 TYR A CA 1
ATOM 576 C C . TYR A 1 75 ? -10.359 5.844 1.878 1.00 96.62 75 TYR A C 1
ATOM 578 O O . TYR A 1 75 ? -9.205 6.007 2.271 1.00 96.62 75 TYR A O 1
ATOM 586 N N . GLU A 1 76 ? -10.646 5.995 0.587 1.00 95.06 76 GLU A N 1
ATOM 587 C CA . GLU A 1 76 ? -11.932 5.763 -0.091 1.00 95.06 76 GLU A CA 1
ATOM 588 C C . GLU A 1 76 ? -11.744 5.179 -1.498 1.00 95.06 76 GLU A C 1
ATOM 590 O O . GLU A 1 76 ? -10.633 4.843 -1.908 1.00 95.06 76 GLU A O 1
ATOM 595 N N . LEU A 1 77 ? -12.832 4.989 -2.252 1.00 95.88 77 LEU A N 1
ATOM 596 C CA . LEU A 1 77 ? -12.735 4.316 -3.547 1.00 95.88 77 LEU A CA 1
ATOM 597 C C . LEU A 1 77 ? -12.098 5.208 -4.623 1.00 95.88 77 LEU A C 1
ATOM 599 O O . LEU A 1 77 ? -11.214 4.745 -5.339 1.00 95.88 77 LEU A O 1
ATOM 603 N N . PHE A 1 78 ? -12.510 6.471 -4.737 1.00 97.38 78 PHE A N 1
ATOM 604 C CA . PHE A 1 78 ? -12.054 7.369 -5.799 1.00 97.38 78 PHE A CA 1
ATOM 605 C C . PHE A 1 78 ? -11.426 8.641 -5.245 1.00 97.38 78 PHE A C 1
ATOM 607 O O . PHE A 1 78 ? -11.856 9.157 -4.224 1.00 97.38 78 PHE A O 1
ATOM 614 N N . ASN A 1 79 ? -10.439 9.178 -5.958 1.00 97.25 79 ASN A N 1
ATOM 615 C CA . ASN A 1 79 ? -9.987 10.544 -5.732 1.00 97.25 79 ASN A CA 1
ATOM 616 C C . ASN A 1 79 ? -11.110 11.525 -6.090 1.00 97.25 79 ASN A C 1
ATOM 618 O O . ASN A 1 79 ? -11.663 11.461 -7.191 1.00 97.25 79 ASN A O 1
ATOM 622 N N . GLU A 1 80 ? -11.399 12.449 -5.178 1.00 96.12 80 GLU A N 1
ATOM 623 C CA . GLU A 1 80 ? -12.446 13.459 -5.317 1.00 96.12 80 GLU A CA 1
ATOM 624 C C . GLU A 1 80 ? -11.827 14.850 -5.532 1.00 96.12 80 GLU A C 1
ATOM 626 O O . GLU A 1 80 ? -11.584 15.612 -4.597 1.00 96.12 80 GLU A O 1
ATOM 631 N N . ASP A 1 81 ? -11.577 15.209 -6.791 1.00 90.69 81 ASP A N 1
ATOM 632 C CA . ASP A 1 81 ? -10.852 16.424 -7.201 1.00 90.69 81 ASP A CA 1
ATOM 633 C C . ASP A 1 81 ? -11.538 17.757 -6.846 1.00 90.69 81 ASP A C 1
ATOM 635 O O . ASP A 1 81 ? -10.903 18.812 -6.893 1.00 90.69 81 ASP A O 1
ATOM 639 N N . LEU A 1 82 ? -12.814 17.715 -6.456 1.00 94.31 82 LEU A N 1
ATOM 640 C CA . LEU A 1 82 ? -13.596 18.874 -6.012 1.00 94.31 82 LEU A CA 1
ATOM 641 C C . LEU A 1 82 ? -13.608 19.072 -4.487 1.00 94.31 82 LEU A C 1
ATOM 643 O O . LEU A 1 82 ? -14.293 19.976 -3.994 1.00 94.31 82 LEU A O 1
ATOM 647 N N . ARG A 1 83 ? -12.872 18.255 -3.724 1.00 94.69 83 ARG A N 1
ATOM 648 C CA . ARG A 1 83 ? -12.726 18.433 -2.274 1.00 94.69 83 ARG A CA 1
ATOM 649 C C . ARG A 1 83 ? -12.029 19.756 -1.950 1.00 94.69 83 ARG A C 1
ATOM 651 O O . ARG A 1 83 ? -11.160 20.243 -2.673 1.00 94.69 83 ARG A O 1
ATOM 658 N N . SER A 1 84 ? -12.449 20.361 -0.841 1.00 94.25 84 SER A N 1
ATOM 659 C CA . SER A 1 84 ? -11.818 21.586 -0.342 1.00 94.25 84 SER A CA 1
ATOM 660 C C . SER A 1 84 ? -10.399 21.292 0.159 1.00 94.25 84 SER A C 1
ATOM 662 O O . SER A 1 84 ? -10.159 20.178 0.611 1.00 94.25 84 SER A O 1
ATOM 664 N N . PRO A 1 85 ? -9.470 22.270 0.124 1.00 92.44 85 PRO A N 1
ATOM 665 C CA . PRO A 1 85 ? -8.120 22.088 0.653 1.00 92.44 85 PRO A CA 1
ATOM 666 C C . PRO A 1 85 ? -8.106 21.567 2.103 1.00 92.44 85 PRO A C 1
ATOM 668 O O . PRO A 1 85 ? -9.009 21.923 2.870 1.00 92.44 85 PRO A O 1
ATOM 671 N N . PRO A 1 86 ? -7.051 20.844 2.525 1.00 94.62 86 PRO A N 1
ATOM 672 C CA . PRO A 1 86 ? -5.743 20.697 1.864 1.00 94.62 86 PRO A CA 1
ATOM 673 C C . PRO A 1 86 ? -5.721 19.742 0.656 1.00 94.62 86 PRO A C 1
ATOM 675 O O . PRO A 1 86 ? -6.702 19.077 0.356 1.00 94.62 86 PRO A O 1
ATOM 678 N N . VAL A 1 87 ? -4.604 19.710 -0.087 1.00 96.06 87 VAL A N 1
ATOM 679 C CA . VAL A 1 87 ? -4.472 18.894 -1.317 1.00 96.06 87 VAL A CA 1
ATOM 680 C C . VAL A 1 87 ? -4.736 17.409 -1.046 1.00 96.06 87 VAL A C 1
ATOM 682 O O . VAL A 1 87 ? -5.300 16.738 -1.909 1.00 96.06 87 VAL A O 1
ATOM 685 N N . SER A 1 88 ? -4.377 16.910 0.138 1.00 97.25 88 SER A N 1
ATOM 686 C CA . SER A 1 88 ? -4.637 15.531 0.564 1.00 97.25 88 SER A CA 1
ATOM 687 C C . SER A 1 88 ? -6.106 15.126 0.499 1.00 97.25 88 SER A C 1
ATOM 689 O O . SER A 1 88 ? -6.382 14.004 0.082 1.00 97.25 88 SER A O 1
ATOM 691 N N . GLU A 1 89 ? -7.040 16.034 0.794 1.00 96.56 89 GLU A N 1
ATOM 692 C CA . GLU A 1 89 ? -8.483 15.757 0.801 1.00 96.56 89 GLU A CA 1
ATOM 693 C C . GLU A 1 89 ? -9.003 15.268 -0.552 1.00 96.56 89 GLU A C 1
ATOM 695 O O . GLU A 1 89 ? -9.939 14.481 -0.603 1.00 96.56 89 GLU A O 1
ATOM 700 N N . ALA A 1 90 ? -8.369 15.675 -1.651 1.00 97.00 90 ALA A N 1
ATOM 701 C CA . ALA A 1 90 ? -8.732 15.227 -2.993 1.00 97.00 90 ALA A CA 1
ATOM 702 C C . ALA A 1 90 ? -8.052 13.909 -3.422 1.00 97.00 90 ALA A C 1
ATOM 704 O O . ALA A 1 90 ? -8.238 13.466 -4.556 1.00 97.00 90 ALA A O 1
ATOM 705 N N . ASN A 1 91 ? -7.209 13.307 -2.571 1.00 97.62 91 ASN A N 1
ATOM 706 C CA . ASN A 1 91 ? -6.269 12.247 -2.954 1.00 97.62 91 ASN A CA 1
ATOM 707 C C . ASN A 1 91 ? -6.285 11.020 -2.012 1.00 97.62 91 ASN A C 1
ATOM 709 O O . ASN A 1 91 ? -5.242 10.405 -1.801 1.00 97.62 91 ASN A O 1
ATOM 713 N N . TRP A 1 92 ? -7.437 10.658 -1.436 1.00 97.94 92 TRP A N 1
ATOM 714 C CA . TRP A 1 92 ? -7.601 9.465 -0.578 1.00 97.94 92 TRP A CA 1
ATOM 715 C C . TRP A 1 92 ? -7.969 8.178 -1.333 1.00 97.94 92 TRP A C 1
ATOM 717 O O . TRP A 1 92 ? -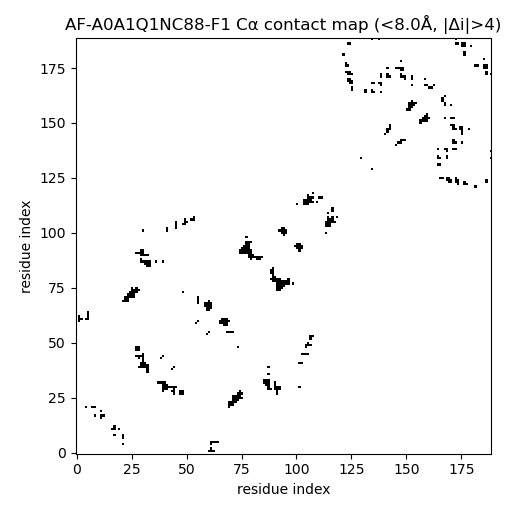7.947 7.088 -0.760 1.00 97.94 92 TRP A O 1
ATOM 727 N N . GLY A 1 93 ? -8.323 8.291 -2.610 1.00 97.00 93 GLY A N 1
ATOM 728 C CA . GLY A 1 93 ? -8.861 7.207 -3.413 1.00 97.00 93 GLY A CA 1
ATOM 729 C C . GLY A 1 93 ? -7.860 6.106 -3.743 1.00 97.00 93 GLY A C 1
ATOM 730 O O . GLY A 1 93 ? -6.695 6.363 -4.052 1.00 97.00 93 GLY A O 1
ATOM 731 N N . LEU A 1 94 ? -8.353 4.869 -3.797 1.00 95.50 94 LEU A N 1
ATOM 732 C CA . LEU A 1 94 ? -7.645 3.746 -4.424 1.00 95.50 94 LEU A CA 1
ATOM 733 C C . LEU A 1 94 ? -7.563 3.900 -5.956 1.00 95.50 94 LEU A C 1
ATOM 735 O O . LEU A 1 94 ? -6.629 3.402 -6.591 1.00 95.50 94 LEU A O 1
ATOM 739 N N . PHE A 1 95 ? -8.525 4.604 -6.559 1.00 95.12 95 PHE A N 1
ATOM 740 C CA . PHE A 1 95 ? -8.622 4.825 -8.001 1.00 95.12 95 PHE A CA 1
ATOM 741 C C . PHE A 1 95 ? -8.770 6.306 -8.349 1.00 95.12 95 PHE A C 1
ATOM 743 O O . PHE A 1 95 ? -9.344 7.108 -7.615 1.00 95.12 95 PHE A O 1
ATOM 750 N N . TYR A 1 96 ? -8.317 6.669 -9.539 1.00 94.62 96 TYR A N 1
ATOM 751 C CA . TYR A 1 96 ? -8.726 7.909 -10.183 1.00 94.62 96 TYR A CA 1
ATOM 752 C C . TYR A 1 96 ? -10.165 7.790 -10.710 1.00 94.62 96 TYR A C 1
ATOM 754 O O . TYR A 1 96 ? -10.662 6.691 -10.964 1.00 94.62 96 TYR A O 1
ATOM 762 N N . ALA A 1 97 ? -10.826 8.922 -10.970 1.00 93.25 97 ALA A N 1
ATOM 763 C CA . ALA A 1 97 ? -12.194 8.958 -11.506 1.00 93.25 97 ALA A CA 1
ATOM 764 C C . ALA A 1 97 ? -12.364 8.220 -12.856 1.00 93.25 97 ALA A C 1
ATOM 766 O O . ALA A 1 97 ? -13.458 7.787 -13.207 1.00 93.25 97 ALA A O 1
ATOM 767 N N . ASN A 1 98 ? -11.277 8.027 -13.610 1.00 91.69 98 ASN A N 1
ATOM 768 C CA . ASN A 1 98 ? -11.252 7.227 -14.840 1.00 91.69 98 ASN A CA 1
ATOM 769 C C . ASN A 1 98 ? -11.124 5.704 -14.587 1.00 91.69 98 ASN A C 1
ATOM 771 O O . ASN A 1 98 ? -10.868 4.957 -15.529 1.00 91.69 98 ASN A O 1
ATOM 775 N N . SER A 1 99 ? -11.265 5.247 -13.336 1.00 88.69 99 SER A N 1
ATOM 776 C CA . SER A 1 99 ? -11.110 3.850 -12.889 1.00 88.69 99 SER A CA 1
ATOM 777 C C . SER A 1 99 ? -9.700 3.262 -13.011 1.00 88.69 99 SER A C 1
ATOM 779 O O . SER A 1 99 ? -9.516 2.065 -12.797 1.00 88.69 99 SER A O 1
ATOM 781 N N . THR A 1 100 ? -8.687 4.071 -13.331 1.00 89.94 100 THR A N 1
ATOM 782 C CA . THR A 1 100 ? -7.292 3.615 -13.243 1.00 89.94 100 THR A CA 1
ATOM 783 C C . THR A 1 100 ? -6.838 3.615 -11.781 1.00 89.94 100 THR A C 1
ATOM 785 O O . THR A 1 100 ? -7.198 4.537 -11.044 1.00 89.94 100 THR A O 1
ATOM 788 N N . PRO A 1 101 ? -6.092 2.595 -11.325 1.00 91.62 101 PRO A N 1
ATOM 789 C CA . PRO A 1 101 ? -5.599 2.558 -9.952 1.00 91.62 101 PRO A CA 1
ATOM 790 C C . PRO A 1 101 ? -4.596 3.693 -9.713 1.00 91.62 101 PRO A C 1
ATOM 792 O O . PRO A 1 101 ? -3.767 3.979 -10.580 1.00 91.62 101 PRO A O 1
ATOM 795 N N . VAL A 1 102 ? -4.656 4.322 -8.537 1.00 94.69 102 VAL A N 1
ATOM 796 C CA . VAL A 1 102 ? -3.639 5.300 -8.103 1.00 94.69 102 VAL A CA 1
ATOM 797 C C . VAL A 1 102 ? -2.329 4.579 -7.779 1.00 94.69 102 VAL A C 1
ATOM 799 O O . VAL A 1 102 ? -1.247 5.055 -8.117 1.00 94.69 102 VAL A O 1
ATOM 802 N N . TYR A 1 103 ? -2.444 3.402 -7.170 1.00 91.12 103 TYR A N 1
ATOM 803 C CA . TYR A 1 103 ? -1.376 2.450 -6.883 1.00 91.12 103 TYR A CA 1
ATOM 804 C C . TYR A 1 103 ? -1.953 1.035 -6.869 1.00 91.12 103 TYR A C 1
ATOM 806 O O . TYR A 1 103 ? -3.168 0.838 -6.805 1.00 91.12 103 TYR A O 1
ATOM 814 N N . LEU A 1 104 ? -1.074 0.042 -6.962 1.00 86.31 104 LEU A N 1
ATOM 815 C CA . LEU A 1 104 ? -1.447 -1.361 -6.816 1.00 86.31 104 LEU A CA 1
ATOM 816 C C . LEU A 1 104 ? -1.289 -1.741 -5.348 1.00 86.31 104 LEU A C 1
ATOM 818 O O . LEU A 1 104 ? -0.263 -1.433 -4.759 1.00 86.31 104 LEU A O 1
ATOM 822 N N . LEU A 1 105 ? -2.291 -2.400 -4.773 1.00 85.62 105 LEU A N 1
ATOM 823 C CA . LEU A 1 105 ? -2.201 -2.916 -3.412 1.00 85.62 105 LEU A CA 1
ATOM 824 C C . LEU A 1 105 ? -1.307 -4.166 -3.390 1.00 85.62 105 LEU A C 1
ATOM 826 O O . LEU A 1 105 ? -1.088 -4.834 -4.400 1.00 85.62 105 LEU A O 1
ATOM 830 N N . HIS A 1 106 ? -0.816 -4.529 -2.216 1.00 77.94 106 HIS A N 1
ATOM 831 C CA . HIS A 1 106 ? -0.028 -5.732 -1.979 1.00 77.94 106 HIS A CA 1
ATOM 832 C C . HIS A 1 106 ? -0.782 -6.646 -1.012 1.00 77.94 106 HIS A C 1
ATOM 834 O O . HIS A 1 106 ? -0.553 -6.635 0.196 1.00 77.94 106 HIS A O 1
ATOM 840 N N . VAL A 1 107 ? -1.712 -7.439 -1.551 1.00 72.12 107 VAL A N 1
ATOM 841 C CA . VAL A 1 107 ? -2.569 -8.334 -0.759 1.00 72.12 107 VAL A CA 1
ATOM 842 C C . VAL A 1 107 ? -2.282 -9.790 -1.122 1.00 72.12 107 VAL A C 1
ATOM 844 O O . VAL A 1 107 ? -2.677 -10.270 -2.188 1.00 72.12 107 VAL A O 1
ATOM 847 N N . SER A 1 108 ? -1.609 -10.513 -0.226 1.00 65.56 108 SER A N 1
ATOM 848 C CA . SER A 1 108 ? -1.290 -11.934 -0.406 1.00 65.56 108 SER A CA 1
ATOM 849 C C . SER A 1 108 ? -2.549 -12.773 -0.653 1.00 65.56 108 SER A C 1
ATOM 851 O O . SER A 1 108 ? -3.534 -12.660 0.073 1.00 65.56 108 SER A O 1
ATOM 853 N N . GLY A 1 109 ? -2.514 -13.645 -1.665 1.00 58.84 109 GLY A N 1
ATOM 854 C CA . GLY A 1 109 ? -3.596 -14.601 -1.943 1.00 58.84 109 GLY A CA 1
ATOM 855 C C . GLY A 1 109 ? -4.855 -14.021 -2.605 1.00 58.84 109 GLY A C 1
ATOM 856 O O . GLY A 1 109 ? -5.810 -14.764 -2.815 1.00 58.84 109 GLY A O 1
ATOM 857 N N . SER A 1 110 ? 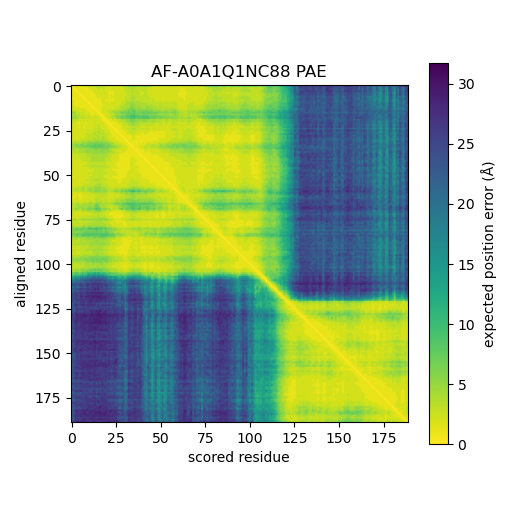-4.868 -12.732 -2.965 1.00 57.31 110 SER A N 1
ATOM 858 C CA . SER A 1 110 ? -6.023 -12.066 -3.601 1.00 57.31 110 SER A CA 1
ATOM 859 C C . SER A 1 110 ? -6.069 -12.174 -5.138 1.00 57.31 110 SER A C 1
ATOM 861 O O . SER A 1 110 ? -7.061 -11.794 -5.760 1.00 57.31 110 SER A O 1
ATOM 863 N N . GLY A 1 111 ? -5.039 -12.758 -5.764 1.00 56.16 111 GLY A N 1
ATOM 864 C CA . GLY A 1 111 ? -4.912 -12.834 -7.224 1.00 56.16 111 GLY A CA 1
ATOM 865 C C . GLY A 1 111 ? -4.529 -11.489 -7.856 1.00 56.16 111 GLY A C 1
ATOM 866 O O . GLY A 1 111 ? -4.219 -10.532 -7.167 1.00 56.16 111 GLY A O 1
ATOM 867 N N . THR A 1 112 ? -4.536 -11.393 -9.187 1.00 56.31 112 THR A N 1
ATOM 868 C CA . THR A 1 112 ? -4.051 -10.212 -9.939 1.00 56.31 112 THR A CA 1
ATOM 869 C C . THR A 1 112 ? -5.001 -9.008 -9.946 1.00 56.31 112 THR A C 1
ATOM 871 O O . THR A 1 112 ? -4.705 -7.998 -10.582 1.00 56.31 112 THR A O 1
ATOM 874 N N . PHE A 1 113 ? -6.174 -9.097 -9.312 1.00 49.09 113 PHE A N 1
ATOM 875 C CA . PHE A 1 113 ? -7.126 -7.988 -9.283 1.00 49.09 113 PHE A CA 1
ATOM 876 C C . PHE A 1 113 ? -6.809 -7.101 -8.079 1.00 49.09 113 PHE A C 1
ATOM 878 O O . PHE A 1 113 ? -7.077 -7.471 -6.942 1.00 49.09 113 PHE A O 1
ATOM 885 N N . LEU A 1 114 ? -6.212 -5.939 -8.357 1.00 55.38 114 LEU A N 1
ATOM 886 C CA . LEU A 1 114 ? -5.697 -4.948 -7.397 1.00 55.38 114 LEU A CA 1
ATOM 887 C C . LEU A 1 114 ? -4.395 -5.312 -6.690 1.00 55.38 114 LEU A C 1
ATOM 889 O O . LEU A 1 114 ? -3.839 -4.430 -6.045 1.00 55.38 114 LEU A O 1
ATOM 893 N N . ALA A 1 115 ? -3.879 -6.532 -6.857 1.00 55.09 115 ALA A N 1
ATOM 894 C CA . ALA A 1 115 ? -2.578 -6.900 -6.327 1.00 55.09 115 ALA A CA 1
ATOM 895 C C . ALA A 1 115 ? -1.488 -6.896 -7.399 1.00 55.09 115 ALA A C 1
ATOM 897 O O . ALA A 1 115 ? -1.588 -7.603 -8.406 1.00 55.09 115 ALA A O 1
ATOM 898 N N . ASN A 1 116 ? -0.396 -6.176 -7.140 1.00 53.00 116 ASN A N 1
ATOM 899 C CA . ASN A 1 116 ? 0.889 -6.626 -7.654 1.00 53.00 116 ASN A CA 1
ATOM 900 C C . ASN A 1 116 ? 1.322 -7.767 -6.729 1.00 53.00 116 ASN A C 1
ATOM 902 O O . ASN A 1 116 ? 1.890 -7.524 -5.660 1.00 53.00 116 ASN A O 1
ATOM 906 N N . ASP A 1 117 ? 0.956 -9.005 -7.078 1.00 51.53 117 ASP A N 1
ATOM 907 C CA . ASP A 1 117 ? 1.432 -10.193 -6.368 1.00 51.53 117 ASP A CA 1
ATOM 908 C C . ASP A 1 117 ? 2.935 -10.372 -6.638 1.00 51.53 117 ASP A C 1
ATOM 910 O O . ASP A 1 117 ? 3.376 -11.194 -7.443 1.00 51.53 117 ASP A O 1
ATOM 914 N N . THR A 1 118 ? 3.727 -9.543 -5.961 1.00 52.00 118 THR A N 1
ATOM 915 C CA . THR A 1 118 ? 5.180 -9.648 -5.873 1.00 52.00 118 THR A CA 1
ATOM 916 C C . THR A 1 118 ? 5.602 -10.612 -4.777 1.00 52.00 118 THR A C 1
ATOM 918 O O . THR A 1 118 ? 6.788 -10.917 -4.673 1.00 52.00 118 THR A O 1
ATOM 921 N N . THR A 1 119 ? 4.662 -11.150 -3.984 1.00 54.12 119 THR A N 1
ATOM 922 C CA . THR A 1 119 ? 4.992 -12.094 -2.903 1.00 54.12 119 THR A CA 1
ATOM 923 C C . THR A 1 119 ? 5.623 -13.379 -3.435 1.00 54.12 119 THR A C 1
ATOM 925 O O . THR A 1 119 ? 6.390 -14.022 -2.725 1.00 54.12 119 THR A O 1
ATOM 928 N N . ASN A 1 120 ? 5.396 -13.677 -4.720 1.00 57.81 120 ASN A N 1
ATOM 929 C CA . ASN A 1 120 ? 6.065 -14.735 -5.476 1.00 57.81 120 ASN A CA 1
ATOM 930 C C . ASN A 1 120 ? 7.035 -14.229 -6.564 1.00 57.81 120 ASN A C 1
ATOM 932 O O . ASN A 1 120 ? 7.500 -15.031 -7.371 1.00 57.81 120 ASN A O 1
ATOM 936 N N . GLN A 1 121 ? 7.346 -12.932 -6.614 1.00 65.88 121 GLN A N 1
ATOM 937 C CA . GLN A 1 121 ? 8.309 -12.336 -7.555 1.00 65.88 121 GLN A CA 1
ATOM 938 C C . GLN A 1 121 ? 9.564 -11.856 -6.820 1.00 65.88 121 GLN A C 1
ATOM 940 O O . GLN A 1 121 ? 10.081 -10.770 -7.071 1.00 65.88 121 GLN A O 1
ATOM 945 N N . THR A 1 122 ? 10.051 -12.660 -5.878 1.00 81.62 122 THR A N 1
ATOM 946 C CA . THR A 1 122 ? 11.381 -12.453 -5.312 1.00 81.62 122 THR A CA 1
ATOM 947 C C . THR A 1 122 ? 12.432 -12.736 -6.379 1.00 81.62 122 THR A C 1
ATOM 949 O O . THR A 1 122 ? 12.259 -13.618 -7.227 1.00 81.62 122 THR A O 1
ATOM 952 N N . TYR A 1 123 ? 13.514 -11.970 -6.335 1.00 87.44 123 TYR A N 1
ATOM 953 C CA . TYR A 1 123 ? 14.636 -12.085 -7.253 1.00 87.44 123 TYR A CA 1
ATOM 954 C C . TYR A 1 123 ? 15.952 -11.949 -6.482 1.00 87.44 123 TYR A C 1
ATOM 956 O O . TYR A 1 123 ? 15.995 -11.321 -5.420 1.00 87.44 123 TYR A O 1
ATOM 964 N N . CYS A 1 124 ? 17.015 -12.564 -6.993 1.00 91.56 124 CYS A N 1
ATOM 965 C CA . CYS A 1 124 ? 18.319 -12.588 -6.333 1.00 91.56 124 CYS A CA 1
ATOM 966 C C . CYS A 1 124 ? 19.280 -11.570 -6.959 1.00 91.56 124 CYS A C 1
ATOM 968 O O . CYS A 1 124 ? 19.542 -11.621 -8.157 1.00 91.56 124 CYS A O 1
ATOM 970 N N . ILE A 1 125 ? 19.833 -10.649 -6.161 1.00 93.25 125 ILE A N 1
ATOM 971 C CA . ILE A 1 125 ? 20.823 -9.666 -6.631 1.00 93.25 125 ILE A CA 1
ATOM 972 C C . ILE A 1 125 ? 22.064 -9.648 -5.754 1.00 93.25 125 ILE A C 1
ATOM 974 O O . ILE A 1 125 ? 22.013 -9.892 -4.551 1.00 93.25 125 ILE A O 1
ATOM 978 N N . VAL A 1 126 ? 23.184 -9.278 -6.364 1.00 93.56 126 VAL A N 1
ATOM 979 C CA . VAL A 1 126 ? 24.457 -9.110 -5.667 1.00 93.56 126 VAL A CA 1
ATOM 980 C C . VAL A 1 126 ? 24.430 -7.878 -4.762 1.00 93.56 126 VAL A C 1
ATOM 982 O O . VAL A 1 126 ? 24.101 -6.775 -5.213 1.00 93.56 126 VAL A O 1
ATOM 985 N N . MET A 1 127 ? 24.866 -8.049 -3.512 1.00 88.00 127 MET A N 1
ATOM 986 C CA . MET A 1 127 ? 25.059 -6.948 -2.564 1.00 88.00 127 MET A CA 1
ATOM 987 C C . MET A 1 127 ? 26.168 -5.980 -3.003 1.00 88.00 127 MET A C 1
ATOM 989 O O . MET A 1 127 ? 27.165 -6.352 -3.623 1.00 88.00 127 MET A O 1
ATOM 993 N N . ASP A 1 128 ? 26.014 -4.706 -2.652 1.00 88.62 128 ASP A N 1
ATOM 994 C CA . ASP A 1 128 ? 27.070 -3.714 -2.837 1.00 88.62 128 ASP A CA 1
ATOM 995 C C . ASP A 1 128 ? 28.274 -3.969 -1.919 1.00 88.62 128 ASP A C 1
ATOM 997 O O . ASP A 1 128 ? 28.134 -4.434 -0.791 1.00 88.62 128 ASP A O 1
ATOM 1001 N N . GLY A 1 129 ? 29.477 -3.634 -2.397 1.00 85.38 129 GLY A N 1
ATOM 1002 C CA . GLY A 1 129 ? 30.709 -3.709 -1.601 1.00 85.38 129 GLY A CA 1
ATOM 1003 C C . GLY A 1 129 ? 31.368 -5.092 -1.508 1.00 85.38 129 GLY A C 1
ATOM 1004 O O . GLY A 1 129 ? 32.349 -5.235 -0.781 1.00 85.38 129 GLY A O 1
ATOM 1005 N N . VAL A 1 130 ? 30.878 -6.095 -2.244 1.00 87.19 130 VAL A N 1
ATOM 1006 C CA . VAL A 1 130 ? 31.498 -7.430 -2.321 1.00 87.19 130 VAL A CA 1
ATOM 1007 C C . VAL A 1 130 ? 32.763 -7.397 -3.189 1.00 87.19 130 VAL A C 1
ATOM 1009 O O . VAL A 1 130 ? 32.786 -6.782 -4.258 1.00 87.19 130 VAL A O 1
ATOM 1012 N N . ASP A 1 131 ? 33.821 -8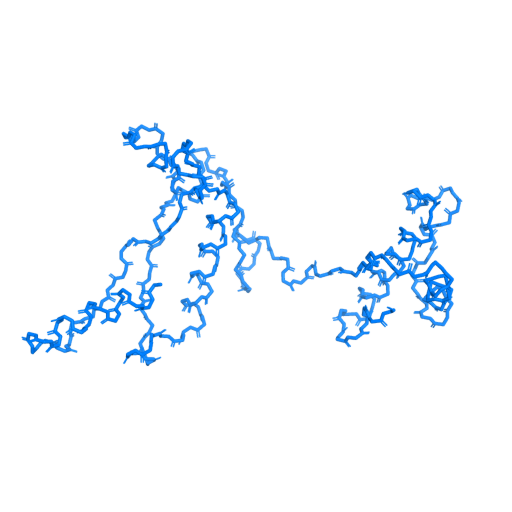.080 -2.740 1.00 90.75 131 ASP A N 1
ATOM 1013 C CA . ASP A 1 131 ? 35.063 -8.221 -3.505 1.00 90.75 131 ASP A CA 1
ATOM 1014 C C . ASP A 1 131 ? 34.816 -8.938 -4.842 1.00 90.75 131 ASP A C 1
ATOM 1016 O O . ASP A 1 131 ? 34.207 -10.010 -4.903 1.00 90.75 131 ASP A O 1
ATOM 1020 N N . SER A 1 132 ? 35.326 -8.360 -5.933 1.00 89.31 132 SER A N 1
ATOM 1021 C CA . SER A 1 132 ? 35.065 -8.869 -7.282 1.00 89.31 132 SER A CA 1
ATOM 1022 C C . SER A 1 132 ? 35.631 -10.269 -7.532 1.00 89.31 132 SER A C 1
ATOM 1024 O O . SER A 1 132 ? 35.105 -10.967 -8.394 1.00 89.31 132 SER A O 1
ATOM 1026 N N . LYS A 1 133 ? 36.671 -10.710 -6.807 1.00 91.94 133 LYS A N 1
ATOM 1027 C CA . LYS A 1 133 ? 37.219 -12.067 -6.976 1.00 91.94 133 LYS A CA 1
ATOM 1028 C C . LYS A 1 133 ? 36.324 -13.104 -6.320 1.00 91.94 133 LYS A C 1
ATOM 1030 O O . LYS A 1 133 ? 36.074 -14.140 -6.929 1.00 91.94 133 LYS A O 1
ATOM 1035 N N . THR A 1 134 ? 35.825 -12.817 -5.118 1.00 91.88 134 THR A N 1
ATOM 1036 C CA . THR A 1 134 ? 34.821 -13.664 -4.457 1.00 91.88 134 THR A CA 1
ATOM 1037 C C . THR A 1 134 ? 33.585 -13.791 -5.336 1.00 91.88 134 THR A C 1
ATOM 1039 O O . THR A 1 134 ? 33.106 -14.895 -5.582 1.00 91.88 134 THR A O 1
ATOM 1042 N N . LEU A 1 135 ? 33.134 -12.667 -5.896 1.00 93.38 135 LEU A N 1
ATOM 1043 C CA . LEU A 1 135 ? 31.968 -12.648 -6.764 1.00 93.38 135 LEU A CA 1
ATOM 1044 C C . LEU A 1 135 ? 32.180 -13.425 -8.069 1.00 93.38 135 LEU A C 1
ATOM 1046 O O . LEU A 1 135 ? 31.287 -14.149 -8.498 1.00 93.38 135 LEU A O 1
ATOM 1050 N N . GLN A 1 136 ? 33.364 -13.314 -8.678 1.00 94.81 136 GLN A N 1
ATOM 1051 C CA . GLN A 1 136 ? 33.706 -14.093 -9.867 1.00 94.81 136 GLN A CA 1
ATOM 1052 C C . GLN A 1 136 ? 33.711 -15.597 -9.567 1.00 94.81 136 GLN A C 1
ATOM 1054 O O . GLN A 1 136 ? 33.164 -16.366 -10.347 1.00 94.81 136 GLN A O 1
ATOM 1059 N N . ALA A 1 137 ? 34.259 -16.020 -8.423 1.00 94.81 137 ALA A N 1
ATOM 1060 C CA . ALA A 1 137 ? 34.259 -17.429 -8.032 1.00 94.81 137 ALA A CA 1
ATOM 1061 C C . ALA A 1 137 ? 32.834 -17.974 -7.819 1.00 94.81 137 ALA A C 1
ATOM 1063 O O . ALA A 1 137 ? 32.538 -19.100 -8.223 1.00 94.81 137 ALA A O 1
ATOM 1064 N N . ALA A 1 138 ? 31.945 -17.172 -7.225 1.00 94.31 138 ALA A N 1
ATOM 1065 C CA . ALA A 1 138 ? 30.535 -17.520 -7.075 1.00 94.31 138 ALA A CA 1
ATOM 1066 C C . ALA A 1 138 ? 29.816 -17.590 -8.437 1.00 94.31 138 ALA A C 1
ATOM 1068 O O . ALA A 1 138 ? 29.101 -18.556 -8.702 1.00 94.31 138 ALA A O 1
ATOM 1069 N N . LEU A 1 139 ? 30.063 -16.634 -9.340 1.00 95.44 139 LEU A N 1
ATOM 1070 C CA . LEU A 1 139 ? 29.539 -16.653 -10.712 1.00 95.44 139 LEU A CA 1
ATOM 1071 C C . LEU A 1 139 ? 29.998 -17.904 -11.482 1.00 95.44 139 LEU A C 1
ATOM 1073 O O . LEU A 1 139 ? 29.172 -18.598 -12.079 1.00 95.44 139 LEU A O 1
ATOM 1077 N N . ASP A 1 140 ? 31.287 -18.240 -11.416 1.00 95.44 140 ASP A N 1
ATOM 1078 C CA . ASP A 1 140 ? 31.853 -19.429 -12.063 1.00 95.44 140 ASP A CA 1
ATOM 1079 C C . ASP A 1 140 ? 31.207 -20.718 -11.528 1.00 95.44 140 ASP A C 1
ATOM 1081 O O . ASP A 1 140 ? 30.906 -21.643 -12.291 1.00 95.44 140 ASP A O 1
ATOM 1085 N N . TRP A 1 141 ? 30.943 -20.779 -10.217 1.00 94.94 141 TRP A N 1
ATOM 1086 C CA . TRP A 1 141 ? 30.250 -21.910 -9.605 1.00 94.94 141 TRP A CA 1
ATOM 1087 C C . TRP A 1 141 ? 28.794 -22.019 -10.079 1.00 94.94 141 TRP A C 1
ATOM 1089 O O . TRP A 1 141 ? 28.347 -23.104 -10.457 1.00 94.94 141 TRP A O 1
ATOM 1099 N N . VAL A 1 142 ? 28.059 -20.906 -10.107 1.00 95.50 142 VAL A N 1
ATOM 1100 C CA . VAL A 1 142 ? 26.643 -20.881 -10.506 1.00 95.50 142 VAL A CA 1
ATOM 1101 C C . VAL A 1 142 ? 26.461 -21.279 -11.971 1.00 95.50 142 VAL A C 1
ATOM 1103 O O . VAL A 1 142 ? 25.580 -22.085 -12.287 1.00 95.50 142 VAL A O 1
ATOM 1106 N N . CYS A 1 143 ? 27.330 -20.794 -12.860 1.00 95.06 143 CYS A N 1
ATOM 1107 C CA . CYS A 1 143 ? 27.309 -21.159 -14.277 1.00 95.06 143 CYS A CA 1
ATOM 1108 C C . CYS A 1 143 ? 27.838 -22.576 -14.553 1.00 95.06 143 CYS A C 1
ATOM 1110 O O . CYS A 1 143 ? 27.486 -23.178 -15.568 1.00 95.06 143 CYS A O 1
ATOM 1112 N N . GLY A 1 144 ? 28.683 -23.117 -13.672 1.00 92.62 144 GLY A N 1
ATOM 1113 C CA . GLY A 1 144 ? 29.226 -24.468 -13.774 1.00 92.62 144 GLY A CA 1
ATOM 1114 C C . GLY A 1 144 ? 28.414 -25.479 -12.950 1.00 92.62 144 GLY A C 1
ATOM 1115 O O . GLY A 1 144 ? 27.361 -25.936 -13.408 1.00 92.62 144 GLY A O 1
ATOM 1116 N N . PRO A 1 145 ? 28.888 -25.878 -11.753 1.00 91.94 145 PRO A N 1
ATOM 1117 C CA . PRO A 1 145 ? 28.186 -26.805 -10.862 1.00 91.94 145 PRO A CA 1
ATOM 1118 C C . PRO A 1 145 ? 26.714 -26.472 -10.575 1.00 91.94 145 PRO A C 1
ATOM 1120 O O . PRO A 1 145 ? 25.897 -27.394 -10.546 1.00 91.94 145 PRO A O 1
ATOM 1123 N N . GLY A 1 146 ? 26.370 -25.191 -10.399 1.00 86.94 146 GLY A N 1
ATOM 1124 C CA . GLY A 1 146 ? 25.002 -24.730 -10.130 1.00 86.94 146 GLY A CA 1
ATOM 1125 C C . GLY A 1 146 ? 24.056 -24.859 -11.331 1.00 86.94 146 GLY A C 1
ATOM 1126 O O . GLY A 1 146 ? 22.835 -24.907 -11.173 1.00 86.94 146 GLY A O 1
ATOM 1127 N N . ARG A 1 147 ? 24.598 -25.003 -12.550 1.00 89.75 147 ARG A N 1
ATOM 1128 C CA . ARG A 1 147 ? 23.840 -25.183 -13.800 1.00 89.75 147 ARG A CA 1
ATOM 1129 C C . ARG A 1 147 ? 22.761 -24.112 -14.019 1.00 89.75 147 ARG A C 1
ATOM 1131 O O . ARG A 1 147 ? 21.676 -24.442 -14.518 1.00 89.75 147 ARG A O 1
ATOM 1138 N N . AL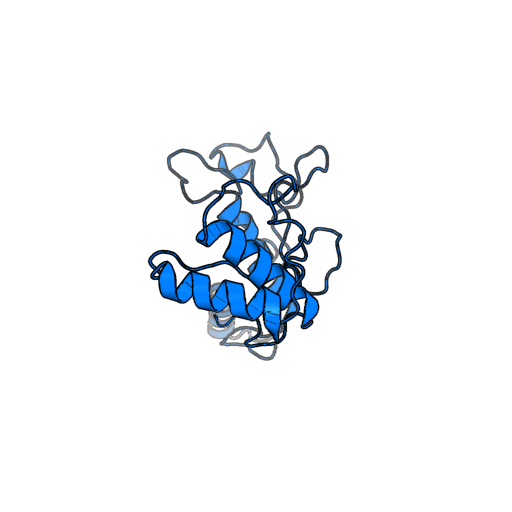A A 1 148 ? 23.010 -22.873 -13.608 1.00 92.25 148 ALA A N 1
ATOM 1139 C CA . ALA A 1 148 ? 22.149 -21.748 -13.958 1.00 92.25 148 ALA A CA 1
ATOM 1140 C C . ALA A 1 148 ? 22.254 -21.425 -15.453 1.00 92.25 148 ALA A C 1
ATOM 1142 O O . ALA A 1 148 ? 23.217 -21.821 -16.118 1.00 92.25 148 ALA A O 1
ATOM 1143 N N . ASN A 1 149 ? 21.271 -20.705 -15.999 1.00 89.56 149 ASN A N 1
ATOM 1144 C CA . ASN A 1 149 ? 21.343 -20.287 -17.391 1.00 89.56 149 ASN A CA 1
ATOM 1145 C C . ASN A 1 149 ? 22.242 -19.051 -17.533 1.00 89.56 149 ASN A C 1
ATOM 1147 O O . ASN A 1 149 ? 21.787 -17.927 -17.357 1.00 89.56 149 ASN A O 1
ATOM 1151 N N . CYS A 1 150 ? 23.504 -19.260 -17.900 1.00 93.50 150 CYS A N 1
ATOM 1152 C CA . CYS A 1 150 ? 24.457 -18.180 -18.156 1.00 93.50 150 CYS A CA 1
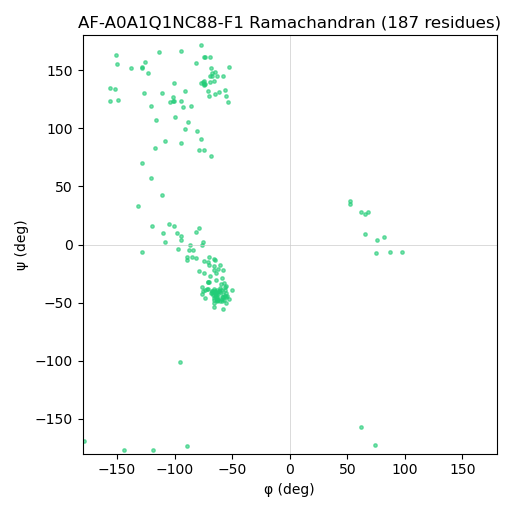ATOM 1153 C C . CYS A 1 150 ? 24.654 -17.871 -19.649 1.00 93.50 150 CYS A C 1
ATOM 1155 O O . CYS A 1 150 ? 25.646 -17.229 -20.004 1.00 93.50 150 CYS A O 1
ATOM 1157 N N . SER A 1 151 ? 23.755 -18.329 -20.534 1.00 93.56 151 SER A N 1
ATOM 1158 C CA . SER A 1 151 ? 23.858 -18.022 -21.965 1.00 93.56 151 SER A CA 1
ATOM 1159 C C . SER A 1 151 ? 23.619 -16.540 -22.231 1.00 93.56 151 SER A C 1
ATOM 1161 O O . SER A 1 151 ? 24.375 -15.939 -22.974 1.00 93.56 151 SER A O 1
ATOM 1163 N N . GLU A 1 152 ? 22.636 -15.922 -21.573 1.00 92.88 152 GLU A N 1
ATOM 1164 C CA . GLU A 1 152 ? 22.227 -14.543 -21.886 1.00 92.88 152 GLU A CA 1
ATOM 1165 C C . GLU A 1 152 ? 23.243 -13.472 -21.460 1.00 92.88 152 GLU A C 1
ATOM 1167 O O . GLU A 1 152 ? 23.174 -12.336 -21.925 1.00 92.88 152 GLU A O 1
ATOM 1172 N N . ILE A 1 153 ? 24.208 -13.833 -20.609 1.00 95.06 153 ILE A N 1
ATOM 1173 C CA . ILE A 1 153 ? 25.310 -12.958 -20.178 1.00 95.06 153 ILE A CA 1
ATOM 1174 C C . ILE A 1 153 ? 26.578 -13.142 -21.022 1.00 95.06 153 ILE A C 1
ATOM 1176 O O . ILE A 1 153 ? 27.623 -12.602 -20.670 1.00 95.06 153 ILE A O 1
ATOM 1180 N N . GLN A 1 154 ? 26.534 -13.920 -22.109 1.00 94.88 154 GLN A N 1
ATOM 1181 C CA . GLN A 1 154 ? 27.683 -14.098 -23.001 1.00 94.88 154 GLN A CA 1
ATOM 1182 C C . GLN A 1 154 ? 27.822 -12.936 -23.998 1.00 94.88 154 GLN A C 1
ATOM 1184 O O . GLN A 1 154 ? 26.839 -12.262 -24.311 1.00 94.88 154 GLN A O 1
ATOM 1189 N N . PRO A 1 155 ? 29.029 -12.679 -24.539 1.00 94.81 155 PRO A N 1
ATOM 1190 C CA . PRO A 1 155 ? 29.232 -11.625 -25.528 1.00 94.81 155 PRO A CA 1
ATOM 1191 C C . PRO A 1 155 ? 28.276 -11.741 -26.725 1.00 94.81 155 PRO A C 1
ATOM 1193 O O . PRO A 1 155 ? 28.283 -12.742 -27.436 1.00 94.81 155 PRO A O 1
ATOM 1196 N N . GLY A 1 156 ? 27.500 -10.682 -26.973 1.00 92.31 156 GLY A N 1
ATOM 1197 C CA . GLY A 1 156 ? 26.529 -10.612 -28.074 1.00 92.31 156 GLY A CA 1
ATOM 1198 C C . GLY A 1 156 ? 25.083 -10.924 -27.681 1.00 92.31 156 GLY A C 1
ATOM 1199 O O . GLY A 1 156 ? 24.192 -10.725 -28.501 1.00 92.31 156 GLY A O 1
ATOM 1200 N N . GLU A 1 157 ? 24.848 -11.346 -26.441 1.00 95.00 157 GLU A N 1
ATOM 1201 C CA . GLU A 1 157 ? 23.522 -11.691 -25.926 1.00 95.00 157 GLU A CA 1
ATOM 1202 C C . GLU A 1 157 ? 22.850 -10.515 -25.197 1.00 95.00 157 GLU A C 1
ATOM 1204 O O . GLU A 1 157 ? 23.481 -9.501 -24.869 1.00 95.00 157 GLU A O 1
ATOM 1209 N N . ASN A 1 158 ? 21.544 -10.647 -24.942 1.00 91.38 158 ASN A N 1
ATOM 1210 C CA . ASN A 1 158 ? 20.691 -9.555 -24.455 1.00 91.38 158 ASN A CA 1
ATOM 1211 C C . ASN A 1 158 ? 21.076 -9.030 -23.061 1.00 91.38 158 ASN A C 1
ATOM 1213 O O . ASN A 1 158 ? 20.899 -7.842 -22.792 1.00 91.38 158 ASN A O 1
ATOM 1217 N N . CYS A 1 159 ? 21.625 -9.879 -22.189 1.00 91.62 159 CYS A N 1
ATOM 1218 C CA . CYS A 1 159 ? 21.999 -9.530 -20.815 1.00 91.62 159 CYS A CA 1
ATOM 1219 C C . CYS A 1 159 ? 23.519 -9.371 -20.633 1.00 91.62 159 CYS A C 1
ATOM 1221 O O . CYS A 1 159 ? 24.017 -9.358 -19.507 1.00 91.62 159 CYS A O 1
ATOM 1223 N N . TYR A 1 160 ? 24.274 -9.205 -21.726 1.00 94.56 160 TYR A N 1
ATOM 1224 C CA . TYR A 1 160 ? 25.719 -8.972 -21.659 1.00 94.56 160 TYR A CA 1
ATOM 1225 C C . TYR A 1 160 ? 26.085 -7.585 -21.118 1.00 94.56 160 TYR A C 1
ATOM 1227 O O . TYR A 1 160 ? 27.136 -7.415 -20.500 1.00 94.56 160 TYR A O 1
ATOM 1235 N N . GLN A 1 161 ? 25.259 -6.568 -21.371 1.00 93.25 161 GLN A N 1
ATOM 1236 C CA . GLN A 1 161 ? 25.533 -5.202 -20.927 1.00 93.25 161 GLN A CA 1
ATOM 1237 C C . GLN A 1 161 ? 24.732 -4.858 -19.662 1.00 93.25 161 GLN A C 1
ATOM 1239 O O . GLN A 1 161 ? 23.546 -5.171 -19.601 1.00 93.25 161 GLN A O 1
ATOM 1244 N N . PRO A 1 162 ? 25.334 -4.162 -18.680 1.00 93.38 162 PRO A N 1
ATOM 1245 C CA . PRO A 1 162 ? 26.719 -3.692 -18.662 1.00 93.38 162 PRO A CA 1
ATOM 1246 C C . PRO A 1 162 ? 27.720 -4.832 -18.401 1.00 93.38 162 PRO A C 1
ATOM 1248 O O . PRO A 1 162 ? 27.521 -5.653 -17.509 1.00 93.38 162 PRO A O 1
ATOM 1251 N N . ASN A 1 163 ? 28.829 -4.841 -19.147 1.00 93.81 163 ASN A N 1
ATOM 1252 C CA . ASN A 1 163 ? 29.863 -5.874 -19.034 1.00 93.81 163 ASN A CA 1
ATOM 1253 C C . ASN A 1 163 ? 30.709 -5.707 -17.758 1.00 93.81 163 ASN A C 1
ATOM 1255 O O . ASN A 1 163 ? 31.793 -5.118 -17.781 1.00 93.81 163 ASN A O 1
ATOM 1259 N N . ASN A 1 164 ? 30.190 -6.186 -16.631 1.00 92.75 164 ASN A N 1
ATOM 1260 C CA . ASN A 1 164 ? 30.922 -6.298 -15.378 1.00 92.75 164 ASN A CA 1
ATOM 1261 C C . ASN A 1 164 ? 30.403 -7.470 -14.539 1.00 92.75 164 ASN A C 1
ATOM 1263 O O . ASN A 1 164 ? 29.234 -7.851 -14.619 1.00 92.75 164 ASN A O 1
ATOM 1267 N N . VAL A 1 165 ? 31.283 -7.975 -13.671 1.00 93.31 165 VAL A N 1
ATOM 1268 C CA . VAL A 1 165 ? 31.034 -9.160 -12.840 1.00 93.31 165 VAL A CA 1
ATOM 1269 C C . VAL A 1 165 ? 29.775 -9.006 -11.991 1.00 93.31 165 VAL A C 1
ATOM 1271 O O . VAL A 1 165 ? 29.011 -9.953 -11.879 1.00 93.31 165 VAL A O 1
ATOM 1274 N N . LYS A 1 166 ? 29.506 -7.812 -11.442 1.00 94.50 166 LYS A N 1
ATOM 1275 C CA . LYS A 1 166 ? 28.329 -7.580 -10.592 1.00 94.50 166 LYS A CA 1
ATOM 1276 C C . LYS A 1 166 ? 27.018 -7.832 -11.325 1.00 94.50 166 LYS A C 1
ATOM 1278 O O . LYS A 1 166 ? 26.152 -8.522 -10.802 1.00 94.50 166 LYS A O 1
ATOM 1283 N N . ASN A 1 167 ? 26.870 -7.281 -12.525 1.00 93.19 167 ASN A N 1
ATOM 1284 C CA . ASN A 1 167 ? 25.620 -7.399 -13.272 1.00 93.19 167 ASN A CA 1
ATOM 1285 C C . ASN A 1 167 ? 25.430 -8.810 -13.837 1.00 93.19 167 ASN A C 1
ATOM 1287 O O . ASN A 1 167 ? 24.332 -9.355 -13.752 1.00 93.19 167 ASN A O 1
ATOM 1291 N N . HIS A 1 168 ? 26.505 -9.434 -14.326 1.00 95.25 168 HIS A N 1
ATOM 1292 C CA . HIS A 1 168 ? 26.467 -10.827 -14.779 1.00 95.25 168 HIS A CA 1
ATOM 1293 C C . HIS A 1 168 ? 26.161 -11.802 -13.638 1.00 95.25 168 HIS A C 1
ATOM 1295 O O . HIS A 1 168 ? 25.348 -12.706 -13.814 1.00 95.25 168 HIS A O 1
ATOM 1301 N N . ALA A 1 169 ? 26.752 -11.587 -12.459 1.00 95.50 169 ALA A N 1
ATOM 1302 C CA . ALA A 1 169 ? 26.473 -12.370 -11.260 1.00 95.50 169 ALA A CA 1
ATOM 1303 C C . ALA A 1 169 ? 25.029 -12.204 -10.781 1.00 95.50 169 ALA A C 1
ATOM 1305 O O . ALA A 1 169 ? 24.375 -13.214 -10.556 1.00 95.50 169 ALA A O 1
ATOM 1306 N N . SER A 1 170 ? 24.483 -10.982 -10.724 1.00 94.88 170 SER A N 1
ATOM 1307 C CA . SER A 1 170 ? 23.067 -10.782 -10.371 1.00 94.88 170 SER A CA 1
ATOM 1308 C C . SER A 1 170 ? 22.131 -11.558 -11.301 1.00 94.88 170 SER A C 1
ATOM 1310 O O . SER A 1 170 ? 21.224 -12.231 -10.827 1.00 94.88 170 SER A O 1
ATOM 1312 N N . TYR A 1 171 ? 22.380 -11.528 -12.615 1.00 94.38 171 TYR A N 1
ATOM 1313 C CA . TYR A 1 171 ? 21.579 -12.297 -13.571 1.00 94.38 171 TYR A CA 1
ATOM 1314 C C . TYR A 1 171 ? 21.700 -13.815 -13.346 1.00 94.38 171 TYR A C 1
ATOM 1316 O O . TYR A 1 171 ? 20.696 -14.525 -13.289 1.00 94.38 171 TYR A O 1
ATOM 1324 N N . ALA A 1 172 ? 22.926 -14.327 -13.199 1.00 95.62 172 ALA A N 1
ATOM 1325 C CA . ALA A 1 172 ? 23.165 -15.756 -13.003 1.00 95.62 172 ALA A CA 1
ATOM 1326 C C . ALA A 1 172 ? 22.573 -16.270 -11.677 1.00 95.62 172 ALA A C 1
ATOM 1328 O O . ALA A 1 172 ? 21.994 -17.358 -11.642 1.00 95.62 172 ALA A O 1
ATOM 1329 N N . PHE A 1 173 ? 22.688 -15.485 -10.603 1.00 95.62 173 PHE A N 1
ATOM 1330 C CA . PHE A 1 173 ? 22.161 -15.822 -9.280 1.00 95.62 173 PHE A CA 1
ATOM 1331 C C . PHE A 1 173 ? 20.637 -15.824 -9.277 1.00 95.62 173 PHE A C 1
ATOM 1333 O O . PHE A 1 173 ? 20.044 -16.758 -8.743 1.00 95.62 173 PHE A O 1
ATOM 1340 N N . ASP A 1 174 ? 19.996 -14.851 -9.932 1.00 93.88 174 ASP A N 1
ATOM 1341 C CA . ASP A 1 174 ? 18.544 -14.875 -10.098 1.00 93.88 174 ASP A CA 1
ATOM 1342 C C . ASP A 1 174 ? 18.097 -16.079 -10.934 1.00 93.88 174 ASP A C 1
ATOM 1344 O O . ASP A 1 174 ? 17.210 -16.821 -10.521 1.00 93.88 174 ASP A O 1
ATOM 1348 N N . SER A 1 175 ? 18.776 -16.369 -12.050 1.00 92.94 175 SER A N 1
ATOM 1349 C CA . SER A 1 175 ? 18.481 -17.555 -12.866 1.00 92.94 175 SER A CA 1
ATOM 1350 C C . SER A 1 175 ? 18.540 -18.856 -12.051 1.00 92.94 175 SER A C 1
ATOM 1352 O O . SER A 1 175 ? 17.661 -19.713 -12.190 1.00 92.94 175 SER A O 1
ATOM 1354 N N . TYR A 1 176 ? 19.539 -18.998 -11.174 1.00 93.94 176 TYR A N 1
ATOM 1355 C CA . TYR A 1 176 ? 19.649 -20.127 -10.249 1.00 93.94 176 TYR A CA 1
ATOM 1356 C C . TYR A 1 176 ? 18.511 -20.145 -9.219 1.00 93.94 176 TYR A C 1
ATOM 1358 O O . TYR A 1 176 ? 17.828 -21.158 -9.075 1.00 93.94 176 TYR A O 1
ATOM 1366 N N . TYR A 1 177 ? 18.265 -19.016 -8.554 1.00 93.62 177 TYR A N 1
ATOM 1367 C CA . TYR A 1 177 ? 17.223 -18.853 -7.541 1.00 93.62 177 TYR A CA 1
ATOM 1368 C C . TYR A 1 177 ? 15.831 -19.227 -8.073 1.00 93.62 177 TYR A C 1
ATOM 1370 O O . TYR A 1 177 ? 15.093 -19.986 -7.438 1.00 93.62 177 TYR A O 1
ATOM 1378 N N . GLN A 1 178 ? 15.484 -18.762 -9.279 1.00 90.19 178 GLN A N 1
ATOM 1379 C CA . GLN A 1 178 ? 14.218 -19.107 -9.930 1.00 90.19 178 GLN A CA 1
ATOM 1380 C C . GLN A 1 178 ? 14.144 -20.604 -10.263 1.00 90.19 178 GLN A C 1
ATOM 1382 O O . GLN A 1 178 ? 13.108 -21.239 -10.054 1.00 90.19 178 GLN A O 1
ATOM 1387 N N . LYS A 1 179 ? 15.240 -21.188 -10.763 1.00 90.25 179 LYS A N 1
ATOM 1388 C CA . LYS A 1 179 ? 15.307 -22.605 -11.147 1.00 90.25 179 LYS A CA 1
ATOM 1389 C C . LYS A 1 179 ? 15.153 -23.548 -9.952 1.00 90.25 179 LYS A C 1
ATOM 1391 O O . LYS A 1 179 ? 14.471 -24.562 -10.075 1.00 90.25 179 LYS A O 1
ATOM 1396 N N . GLU A 1 180 ? 15.723 -23.197 -8.804 1.00 88.94 180 GLU A N 1
ATOM 1397 C CA . GLU A 1 180 ? 15.594 -23.954 -7.550 1.00 88.94 180 GLU A CA 1
ATOM 1398 C C . GLU A 1 180 ? 14.250 -23.702 -6.836 1.00 88.94 180 GLU A C 1
ATOM 1400 O O . GLU A 1 180 ? 14.074 -24.033 -5.663 1.00 88.94 180 GLU A O 1
ATOM 1405 N N . GLY A 1 181 ? 13.275 -23.102 -7.530 1.00 87.19 181 GLY A N 1
ATOM 1406 C CA . GLY A 1 181 ? 11.937 -22.870 -6.997 1.00 87.19 181 GLY A CA 1
ATOM 1407 C C . GLY A 1 181 ? 11.913 -21.853 -5.860 1.00 87.19 181 GLY A C 1
ATOM 1408 O O . GLY A 1 181 ? 11.037 -21.935 -5.001 1.00 87.19 181 GLY A O 1
ATOM 1409 N N . ARG A 1 182 ? 12.864 -20.907 -5.845 1.00 87.06 182 ARG A N 1
ATOM 1410 C CA . ARG A 1 182 ? 12.971 -19.843 -4.835 1.00 87.06 182 ARG A CA 1
ATOM 1411 C C . ARG A 1 182 ? 13.186 -20.379 -3.418 1.00 87.06 182 ARG A C 1
ATOM 1413 O O . ARG A 1 182 ? 12.784 -19.749 -2.439 1.00 87.06 182 ARG A O 1
ATOM 1420 N N . ALA A 1 183 ? 13.803 -21.556 -3.304 1.00 85.25 183 ALA A N 1
ATOM 1421 C CA . ALA A 1 183 ? 14.052 -22.212 -2.029 1.00 85.25 183 ALA A CA 1
ATOM 1422 C C . ALA A 1 183 ? 14.890 -21.330 -1.087 1.00 85.25 183 ALA A C 1
ATOM 1424 O O . ALA A 1 183 ? 15.796 -20.611 -1.518 1.00 85.25 183 ALA A O 1
ATOM 1425 N N . SER A 1 184 ? 14.620 -21.411 0.217 1.00 81.75 184 SER A N 1
ATOM 1426 C CA . SER A 1 184 ? 15.424 -20.713 1.227 1.00 81.75 184 SER A CA 1
ATOM 1427 C C . SER A 1 184 ? 16.901 -21.105 1.095 1.00 81.75 184 SER A C 1
ATOM 1429 O O . SER A 1 184 ? 17.219 -22.292 1.068 1.00 81.75 184 SER A O 1
ATOM 1431 N N . GLY A 1 185 ? 17.789 -20.114 1.008 1.00 85.12 185 GLY A N 1
ATOM 1432 C CA . GLY A 1 185 ? 19.233 -20.303 0.824 1.00 85.12 185 GLY A CA 1
ATOM 1433 C C . GLY A 1 185 ? 19.707 -20.436 -0.629 1.00 85.12 185 GLY A C 1
ATOM 1434 O O . GLY A 1 185 ? 20.905 -20.425 -0.883 1.00 85.12 185 GLY A O 1
ATOM 1435 N N . SER A 1 186 ? 18.803 -20.497 -1.616 1.00 89.19 186 SER A N 1
ATOM 1436 C CA . SER A 1 186 ? 19.191 -20.510 -3.042 1.00 89.19 186 SER A CA 1
ATOM 1437 C C . SER A 1 186 ? 19.645 -19.141 -3.586 1.00 89.19 186 SER A C 1
ATOM 1439 O O . SER A 1 186 ? 19.970 -19.034 -4.763 1.00 89.19 186 SER A O 1
ATOM 1441 N N . CYS A 1 187 ? 19.694 -18.109 -2.734 1.00 91.56 187 CYS A N 1
ATOM 1442 C CA . CYS A 1 187 ? 20.244 -16.778 -3.022 1.00 91.56 187 CYS A CA 1
ATOM 1443 C C . CYS A 1 187 ? 21.425 -16.414 -2.086 1.00 91.56 187 CYS A C 1
ATOM 1445 O O . CYS A 1 187 ? 21.812 -15.252 -1.990 1.00 91.56 187 CYS A O 1
ATOM 1447 N N . ASP A 1 188 ? 22.014 -17.396 -1.393 1.00 89.69 188 ASP A N 1
ATOM 1448 C CA . ASP A 1 188 ? 23.125 -17.168 -0.459 1.00 89.69 188 ASP A CA 1
ATOM 1449 C C . ASP A 1 188 ? 24.474 -17.397 -1.170 1.00 89.69 188 ASP A C 1
ATOM 1451 O O . ASP A 1 188 ? 25.011 -18.509 -1.162 1.00 89.69 188 ASP A O 1
ATOM 1455 N N . PHE A 1 189 ? 25.005 -16.343 -1.803 1.00 84.69 189 PHE A N 1
ATOM 1456 C CA . PHE A 1 189 ? 26.269 -16.338 -2.560 1.00 84.69 189 PHE A CA 1
ATOM 1457 C C . PHE A 1 189 ? 27.340 -15.425 -1.957 1.00 84.69 189 PHE A C 1
ATOM 1459 O O . PHE A 1 189 ? 26.981 -14.356 -1.410 1.00 84.69 189 PHE A O 1
#

InterPro domains:
  IPR000490 Glycoside hydrolase family 17 [PF00332] (1-105)
  IPR000490 Glycoside hydrolase family 17 [PS00587] (20-33)
  IPR012946 X8 domain [PF07983] (123-189)
  IPR012946 X8 domain [SM00768] (122-189)
  IPR017853 Glycoside hydrolase superfamily [SSF51445] (2-105)
  IPR044965 Glycoside hydrolase family 17, plant [PTHR32227] (1-180)